Protein AF-A0A1C3YC87-F1 (afdb_monomer)

Sequence (253 aa):
MRSKDQTLEEVVESLSPLAVDWMDDKAAEAIAALSEIPKRDSYSRSDIEALLDQDFERGLLCSRLFLALSKDSMEAELTRILGKGGIGVKRYKSDRATFISALENLQLREAMATTVNYEPVWSDILVERLRSGRGSAIQGQRRGRGLEDFAEAMVKEVFGVSYDTRCTFTGADGKTAKCDVAVPDKSRPRIVIEVKGYGATGSKMTDIGDLDAIIDAMRRDTYLLFITKPVRVHRRGLSTLRLRHATSTEMAH

Nearest PDB structures (foldseek):
  5fbv-assembly1_B  TM=4.583E-01  e=6.779E-01  Homo sapiens
  2fu5-assembly1_D  TM=4.169E-01  e=1.399E+00  Mus musculus
  2fu5-assembly2_C  TM=4.604E-01  e=2.011E+00  Mus musculus
  7buv-assembly4_G-2  TM=2.010E-01  e=1.579E+00  Eucommia ulmoides

Solvent-accessible surface area (backbone atoms only — not comparable to full-atom values): 14781 Å² total; per-residue (Å²): 136,81,89,74,91,73,51,72,65,58,53,58,72,64,60,66,81,82,78,72,84,77,75,45,72,68,52,51,53,41,52,52,56,59,70,66,58,75,77,47,92,67,60,54,73,66,54,58,48,52,44,34,68,80,41,47,70,54,24,50,48,52,53,32,59,51,61,71,44,52,73,69,54,47,53,50,52,47,41,69,69,62,46,82,75,66,83,50,69,69,34,40,74,75,41,43,70,63,48,51,49,46,43,53,75,66,40,43,43,61,32,44,24,53,57,64,66,54,81,86,53,79,64,53,59,54,51,50,51,43,40,64,54,55,43,47,46,53,51,11,43,51,49,30,51,54,50,48,56,52,52,50,53,54,48,36,71,76,55,51,83,50,52,36,66,75,36,66,29,40,35,39,96,75,31,65,25,66,37,47,31,18,28,55,31,34,74,68,37,44,34,39,31,41,72,48,30,76,75,15,64,94,37,54,90,83,63,47,64,58,56,54,42,35,62,72,12,47,35,97,76,37,44,61,45,63,47,61,63,84,75,88,64,99,67,83,93,66,90,74,80,59,80,60,84,80,60,102,76,79,81,84,124

pLDDT: mean 76.97, std 20.97, range [24.12, 98.31]

Foldseek 3Di:
DDDDDADPVNVVVPDDPPPPPPDDPLNVVLVVLLVPDDQDLWDDLVVLVVLCVVPNVSSLVNLCVLLVHDPVRSQVQQCVQVPPDGLDPVCCVVPVPSNSVSSVVSVSGVSSNCVSPDDDDPVVVVVVVCCVPVVLQVVLQVQQVVQLVVVVVVCCVVQPQQKDAQDWAAAPPRQIATAGMFPSYRDDGLETEHEAEDSHPPRDPVPCVRVVSCVVRHYLNHFYFYHYDDDPPDDDDDPDRDRDPDDVPPPPD

Secondary structure (DSSP, 8-state):
-------HHHHHHH----------HHHHHHHHHHHTSPP-S---HHHHHHHHHH-HHHHHHHHHHHTT--HHHHHHHHHHHH-TT-SSHHHHHHSHHHHHHHHHHTTHHHHHHHHHT----HHHHHHHHHIIIIIHHHHHHHHHHHHHHHHHHHHHHHHTT--EEEEEEE-GGG-EEEEEEEES-SSS-SEEEEEE-TTBTTB-TT-THHHHHHHHH--TTPEEEEEEPPP--SS------------TTS---

Structure (mmCIF, N/CA/C/O backbone):
data_AF-A0A1C3YC87-F1
#
_entry.id   AF-A0A1C3YC87-F1
#
loop_
_atom_site.group_PDB
_atom_site.id
_atom_site.type_symbol
_atom_site.label_atom_id
_atom_site.label_alt_id
_atom_site.label_comp_id
_atom_site.label_asym_id
_atom_site.label_entity_id
_atom_site.label_seq_id
_atom_site.pdbx_PDB_ins_code
_atom_site.Cartn_x
_atom_site.Cartn_y
_atom_site.Cartn_z
_atom_site.occupancy
_atom_site.B_iso_or_equiv
_atom_site.auth_seq_id
_atom_site.auth_comp_id
_atom_site.auth_asym_id
_atom_site.auth_atom_id
_atom_site.pdbx_PDB_model_num
ATOM 1 N N . MET A 1 1 ? 48.029 10.473 8.204 1.00 41.34 1 MET A N 1
ATOM 2 C CA . MET A 1 1 ? 46.975 9.440 8.119 1.00 41.34 1 MET A CA 1
ATOM 3 C C . MET A 1 1 ? 47.682 8.122 7.836 1.00 41.34 1 MET A C 1
ATOM 5 O O . MET A 1 1 ? 48.323 8.029 6.799 1.00 41.34 1 MET A O 1
ATOM 9 N N . ARG A 1 2 ? 47.739 7.183 8.790 1.00 41.50 2 ARG A N 1
ATOM 10 C CA . ARG A 1 2 ? 48.365 5.870 8.542 1.00 41.50 2 ARG A CA 1
ATOM 11 C C . ARG A 1 2 ? 47.348 5.008 7.793 1.00 41.50 2 ARG A C 1
ATOM 13 O O . ARG A 1 2 ? 46.239 4.856 8.294 1.00 41.50 2 ARG A O 1
ATOM 20 N N . SER A 1 3 ? 47.719 4.502 6.615 1.00 40.50 3 SER A N 1
ATOM 21 C CA . SER A 1 3 ? 46.963 3.441 5.940 1.00 40.50 3 SER A CA 1
ATOM 22 C C . SER A 1 3 ? 46.930 2.238 6.872 1.00 40.50 3 SER A C 1
ATOM 24 O O . SER A 1 3 ? 47.979 1.836 7.379 1.00 40.50 3 SER A O 1
ATOM 26 N N . LYS A 1 4 ? 45.737 1.731 7.168 1.00 56.44 4 LYS A N 1
ATOM 27 C CA . LYS A 1 4 ? 45.556 0.505 7.935 1.00 56.44 4 LYS A CA 1
ATOM 28 C C . LYS A 1 4 ? 44.998 -0.507 6.946 1.00 56.44 4 LYS A C 1
ATOM 30 O O . LYS A 1 4 ? 43.867 -0.343 6.501 1.00 56.44 4 LYS A O 1
ATOM 35 N N . ASP A 1 5 ? 45.817 -1.476 6.563 1.00 60.44 5 ASP A N 1
ATOM 36 C CA . ASP A 1 5 ? 45.379 -2.551 5.682 1.00 60.44 5 ASP A CA 1
ATOM 37 C C . ASP A 1 5 ? 44.471 -3.465 6.505 1.00 60.44 5 ASP A C 1
ATOM 39 O O . ASP A 1 5 ? 44.916 -4.043 7.496 1.00 60.44 5 ASP A O 1
ATOM 43 N N . GLN A 1 6 ? 43.186 -3.502 6.150 1.00 60.56 6 GLN A N 1
ATOM 44 C CA . GLN A 1 6 ? 42.212 -4.402 6.760 1.00 60.56 6 GLN A CA 1
ATOM 45 C C . GLN A 1 6 ? 42.138 -5.678 5.929 1.00 60.56 6 GLN A C 1
ATOM 47 O O . GLN A 1 6 ? 42.061 -5.611 4.698 1.00 60.56 6 GLN A O 1
ATOM 52 N N . THR A 1 7 ? 42.160 -6.836 6.581 1.00 75.81 7 THR A N 1
ATOM 53 C CA . THR A 1 7 ? 41.956 -8.109 5.879 1.00 75.81 7 THR A CA 1
ATOM 54 C C . THR A 1 7 ? 40.477 -8.300 5.531 1.00 75.81 7 THR A C 1
ATOM 56 O O . THR A 1 7 ? 39.591 -7.673 6.117 1.00 75.81 7 THR A O 1
ATOM 59 N N . LEU A 1 8 ? 40.182 -9.162 4.553 1.00 57.84 8 LEU A N 1
ATOM 60 C CA . LEU A 1 8 ? 38.799 -9.481 4.179 1.00 57.84 8 LEU A CA 1
ATOM 61 C C . LEU A 1 8 ? 38.028 -10.054 5.377 1.00 57.84 8 LEU A C 1
ATOM 63 O O . LEU A 1 8 ? 36.856 -9.741 5.569 1.00 57.84 8 LEU A O 1
ATOM 67 N N . GLU A 1 9 ? 38.708 -10.848 6.197 1.00 62.59 9 GLU A N 1
ATOM 68 C CA . GLU A 1 9 ? 38.180 -11.433 7.423 1.00 62.59 9 GLU A CA 1
ATOM 69 C C . GLU A 1 9 ? 37.804 -10.349 8.442 1.00 62.59 9 GLU A C 1
ATOM 71 O O . GLU A 1 9 ? 36.698 -10.385 8.972 1.00 62.59 9 GLU A O 1
ATOM 76 N N . GLU A 1 10 ? 38.652 -9.334 8.640 1.00 64.38 10 GLU A N 1
ATOM 77 C CA . GLU A 1 10 ? 38.364 -8.198 9.529 1.00 64.38 10 GLU A CA 1
ATOM 78 C C . GLU A 1 10 ? 37.180 -7.356 9.032 1.00 64.38 10 GLU A C 1
ATOM 80 O O . GLU A 1 10 ? 36.382 -6.857 9.829 1.00 64.38 10 GLU A O 1
ATOM 85 N N . VAL A 1 11 ? 37.033 -7.206 7.711 1.00 66.25 11 VAL A N 1
ATOM 86 C CA . VAL A 1 11 ? 35.868 -6.534 7.123 1.00 66.25 11 VAL A CA 1
ATOM 87 C C . VAL A 1 11 ? 34.606 -7.343 7.404 1.00 66.25 11 VAL A C 1
ATOM 89 O O . VAL A 1 11 ? 33.641 -6.773 7.904 1.00 66.25 11 VAL A O 1
ATOM 92 N N . VAL A 1 12 ? 34.614 -8.655 7.153 1.00 64.88 12 VAL A N 1
ATOM 93 C CA . VAL A 1 12 ? 33.461 -9.541 7.392 1.00 64.88 12 VAL A CA 1
ATOM 94 C C . VAL A 1 12 ? 33.080 -9.591 8.873 1.00 64.88 12 VAL A C 1
ATOM 96 O O . VAL A 1 12 ? 31.895 -9.563 9.193 1.00 64.88 12 VAL A O 1
ATOM 99 N N . GLU A 1 13 ? 34.058 -9.594 9.775 1.00 65.12 13 GLU A N 1
ATOM 100 C CA . GLU A 1 13 ? 33.833 -9.597 11.224 1.00 65.12 13 GLU A CA 1
ATOM 101 C C . GLU A 1 13 ? 33.285 -8.250 11.733 1.00 65.12 13 GLU A C 1
ATOM 103 O O . GLU A 1 13 ? 32.538 -8.201 12.711 1.00 65.12 13 GLU A O 1
ATOM 108 N N . SER A 1 14 ? 33.574 -7.152 11.023 1.00 62.16 14 SER A N 1
ATOM 109 C CA . SER A 1 14 ? 32.999 -5.827 11.299 1.00 62.16 14 SER A CA 1
ATOM 110 C C . SER A 1 14 ? 31.570 -5.640 10.767 1.00 62.16 14 SER A C 1
ATOM 112 O O . SER A 1 14 ? 30.878 -4.696 11.167 1.00 62.16 14 SER A O 1
ATOM 114 N N . LEU A 1 15 ? 31.099 -6.533 9.886 1.00 41.84 15 LEU A N 1
ATOM 115 C CA . LEU A 1 15 ? 29.732 -6.507 9.373 1.00 41.84 15 LEU A CA 1
ATOM 116 C C . LEU A 1 15 ? 28.772 -7.040 10.440 1.00 41.84 15 LEU A C 1
ATOM 118 O O . LEU A 1 15 ? 28.457 -8.226 10.506 1.00 41.84 15 LEU A O 1
ATOM 122 N N . SER A 1 16 ? 28.247 -6.136 11.258 1.00 39.72 16 SER A N 1
ATOM 123 C CA . SER A 1 16 ? 27.036 -6.413 12.029 1.00 39.72 16 SER A CA 1
ATOM 124 C C . SER A 1 16 ? 25.795 -6.195 11.156 1.00 39.72 16 SER A C 1
ATOM 126 O O . SER A 1 16 ? 25.798 -5.331 10.270 1.00 39.72 16 SER A O 1
ATOM 128 N N . PRO A 1 17 ? 24.701 -6.945 11.381 1.00 43.56 17 PRO A N 1
ATOM 129 C CA . PRO A 1 17 ? 23.409 -6.565 10.839 1.00 43.56 17 PRO A CA 1
ATOM 130 C C . PRO A 1 17 ? 23.107 -5.139 11.299 1.00 43.56 17 PRO A C 1
ATOM 132 O O . PRO A 1 17 ? 23.100 -4.870 12.500 1.00 43.56 17 PRO A O 1
ATOM 135 N N . LEU A 1 18 ? 22.848 -4.229 10.359 1.00 37.25 18 LEU A N 1
ATOM 136 C CA . LEU A 1 18 ? 22.246 -2.944 10.694 1.00 37.25 18 LEU A CA 1
ATOM 137 C C . LEU A 1 18 ? 20.894 -3.249 11.340 1.00 37.25 18 LEU A C 1
ATOM 139 O O . LEU A 1 18 ? 19.927 -3.576 10.650 1.00 37.25 18 LEU A O 1
ATOM 143 N N . ALA A 1 19 ? 20.843 -3.197 12.670 1.00 41.44 19 ALA A N 1
ATOM 144 C CA . ALA A 1 19 ? 19.597 -3.163 13.405 1.00 41.44 19 ALA A CA 1
ATOM 145 C C . ALA A 1 19 ? 18.929 -1.842 13.027 1.00 41.44 19 ALA A C 1
ATOM 147 O O . ALA A 1 19 ? 19.259 -0.783 13.553 1.00 41.44 19 ALA A O 1
ATOM 148 N N . VAL A 1 20 ? 18.065 -1.892 12.016 1.00 52.12 20 VAL A N 1
ATOM 149 C CA . VAL A 1 20 ? 17.210 -0.761 11.687 1.00 52.12 20 VAL A CA 1
ATOM 150 C C . VAL A 1 20 ? 16.271 -0.615 12.871 1.00 52.12 20 VAL A C 1
ATOM 152 O O . VAL A 1 20 ? 15.464 -1.512 13.128 1.00 52.12 20 VAL A O 1
ATOM 155 N N . ASP A 1 21 ? 16.430 0.475 13.614 1.00 59.56 21 ASP A N 1
ATOM 156 C CA . ASP A 1 21 ? 15.519 0.823 14.691 1.00 59.56 21 ASP A CA 1
ATOM 157 C C . ASP A 1 21 ? 14.143 1.077 14.069 1.00 59.56 21 ASP A C 1
ATOM 159 O O . ASP A 1 21 ? 13.917 2.062 13.365 1.00 59.56 21 ASP A O 1
ATOM 163 N N . TRP A 1 22 ? 13.269 0.080 14.184 1.00 69.38 22 TRP A N 1
ATOM 164 C CA . TRP A 1 22 ? 11.957 0.077 13.544 1.00 69.38 22 TRP A CA 1
ATOM 165 C C . TRP A 1 22 ? 10.914 0.795 14.403 1.00 69.38 22 TRP A C 1
ATOM 167 O O . TRP A 1 22 ? 9.829 1.100 13.905 1.00 69.38 22 TRP A O 1
ATOM 177 N N . MET A 1 23 ? 11.227 1.027 15.682 1.00 74.38 23 MET A N 1
ATOM 178 C CA . MET A 1 23 ? 10.323 1.603 16.664 1.00 74.38 23 MET A CA 1
ATOM 179 C C . MET A 1 23 ? 10.563 3.110 16.756 1.00 74.38 23 MET A C 1
ATOM 181 O O . MET A 1 23 ? 11.378 3.580 17.541 1.00 74.38 23 MET A O 1
ATOM 185 N N . ASP A 1 24 ? 9.836 3.867 15.937 1.00 82.56 24 ASP A N 1
ATOM 186 C CA . ASP A 1 24 ? 9.721 5.313 16.112 1.00 82.56 24 ASP A CA 1
ATOM 187 C C . ASP A 1 24 ? 8.590 5.664 17.099 1.00 82.56 24 ASP A C 1
ATOM 189 O O . ASP A 1 24 ? 7.788 4.808 17.493 1.00 82.56 24 ASP A O 1
ATOM 193 N N . ASP A 1 25 ? 8.504 6.937 17.496 1.00 84.12 25 ASP A N 1
ATOM 194 C CA . ASP A 1 25 ? 7.466 7.420 18.421 1.00 84.12 25 ASP A CA 1
ATOM 195 C C . ASP A 1 25 ? 6.052 7.070 17.927 1.00 84.12 25 ASP A C 1
ATOM 197 O O . ASP A 1 25 ? 5.179 6.693 18.706 1.00 84.12 25 ASP A O 1
ATOM 201 N N . LYS A 1 26 ? 5.834 7.101 16.605 1.00 81.94 26 LYS A N 1
ATOM 202 C CA . LYS A 1 26 ? 4.539 6.766 15.998 1.00 81.94 26 LYS A CA 1
ATOM 203 C C . LYS A 1 26 ? 4.203 5.287 16.142 1.00 81.94 26 LYS A C 1
ATOM 205 O O . LYS A 1 26 ? 3.042 4.949 16.374 1.00 81.94 26 LYS A O 1
ATOM 210 N N . ALA A 1 27 ? 5.184 4.404 15.978 1.00 80.00 27 ALA A N 1
ATOM 211 C CA . ALA A 1 27 ? 5.015 2.975 16.193 1.00 80.00 27 ALA A CA 1
ATOM 212 C C . ALA A 1 27 ? 4.704 2.686 17.667 1.00 80.00 27 ALA A C 1
ATOM 214 O O . ALA A 1 27 ? 3.767 1.936 17.945 1.00 80.00 27 ALA A O 1
ATOM 215 N N . ALA A 1 28 ? 5.420 3.324 18.597 1.00 83.62 28 ALA A N 1
ATOM 216 C CA . ALA A 1 28 ? 5.172 3.185 20.030 1.00 83.62 28 ALA A CA 1
ATOM 217 C C . ALA A 1 28 ? 3.753 3.648 20.417 1.00 83.62 28 ALA A C 1
ATOM 219 O O . ALA A 1 28 ? 3.018 2.913 21.079 1.00 83.62 28 ALA A O 1
ATOM 220 N N . GLU A 1 29 ? 3.324 4.818 19.938 1.00 86.38 29 GLU A N 1
ATOM 221 C CA . GLU A 1 29 ? 1.973 5.344 20.168 1.00 86.38 29 GLU A CA 1
ATOM 222 C C . GLU A 1 29 ? 0.879 4.456 19.564 1.00 86.38 29 GLU A C 1
ATOM 224 O O . GLU A 1 29 ? -0.175 4.264 20.174 1.00 86.38 29 GLU A O 1
ATOM 229 N N . ALA A 1 30 ? 1.109 3.902 18.370 1.00 86.00 30 ALA A N 1
ATOM 230 C CA . ALA A 1 30 ? 0.167 2.984 17.740 1.00 86.00 30 ALA A CA 1
ATOM 231 C C . ALA A 1 30 ? 0.040 1.670 18.524 1.00 86.00 30 ALA A C 1
ATOM 233 O O . ALA A 1 30 ? -1.072 1.185 18.711 1.00 86.00 30 ALA A O 1
ATOM 234 N N . ILE A 1 31 ? 1.150 1.112 19.020 1.00 85.94 31 ILE A N 1
ATOM 235 C CA . ILE A 1 31 ? 1.144 -0.098 19.859 1.00 85.94 31 ILE A CA 1
ATOM 236 C C . ILE A 1 31 ? 0.384 0.153 21.164 1.00 85.94 31 ILE A C 1
ATOM 238 O O . ILE A 1 31 ? -0.430 -0.683 21.567 1.00 85.94 31 ILE A O 1
ATOM 242 N N . ALA A 1 32 ? 0.611 1.305 21.801 1.00 87.44 32 ALA A N 1
ATOM 243 C CA . ALA A 1 32 ? -0.118 1.694 23.003 1.00 87.44 32 ALA A CA 1
ATOM 244 C C . ALA A 1 32 ? -1.628 1.777 22.726 1.00 87.44 32 ALA A C 1
ATOM 246 O O . ALA A 1 32 ? -2.409 1.114 23.403 1.00 87.44 32 ALA A O 1
ATOM 247 N N . ALA A 1 33 ? -2.029 2.485 21.664 1.00 88.44 33 ALA A N 1
ATOM 248 C CA . ALA A 1 33 ? -3.435 2.609 21.282 1.00 88.44 33 ALA A CA 1
ATOM 249 C C . ALA A 1 33 ? -4.086 1.253 20.959 1.00 88.44 33 ALA A C 1
ATOM 251 O O . ALA A 1 33 ? -5.211 1.001 21.378 1.00 88.44 33 ALA A O 1
ATOM 252 N N . LEU A 1 34 ? -3.385 0.358 20.252 1.00 89.88 34 LEU A N 1
ATOM 253 C CA . LEU A 1 34 ? -3.880 -0.992 19.960 1.00 89.88 34 LEU A CA 1
ATOM 254 C C . LEU A 1 34 ? -4.078 -1.828 21.231 1.00 89.88 34 LEU A C 1
ATOM 256 O O . LEU A 1 34 ? -5.030 -2.601 21.302 1.00 89.88 34 LEU A O 1
ATOM 260 N N . SER A 1 35 ? -3.207 -1.661 22.229 1.00 87.31 35 SER A N 1
ATOM 26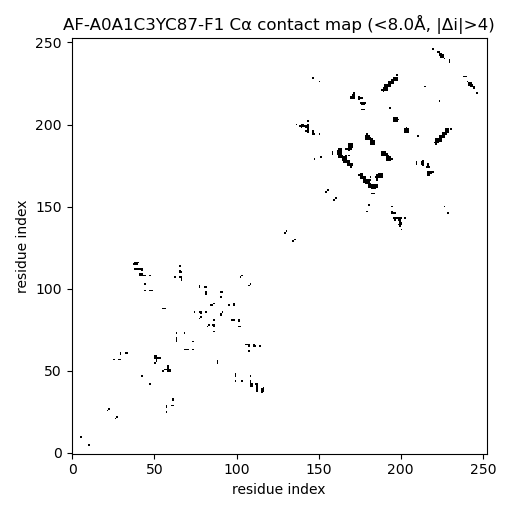1 C CA . SER A 1 35 ? -3.278 -2.391 23.504 1.00 87.31 35 SER A CA 1
ATOM 262 C C . SER A 1 35 ? -4.456 -1.951 24.382 1.00 87.31 35 SER A C 1
ATOM 264 O O . SER A 1 35 ? -4.892 -2.706 25.248 1.00 87.31 35 SER A O 1
ATOM 266 N N . GLU A 1 36 ? -4.986 -0.748 24.155 1.00 90.56 36 GLU A N 1
ATOM 267 C CA . GLU A 1 36 ? -6.157 -0.212 24.859 1.00 90.56 36 GLU A CA 1
ATOM 268 C C . GLU A 1 36 ? -7.490 -0.636 24.222 1.00 90.56 36 GLU A C 1
ATOM 270 O O . GLU A 1 36 ? -8.549 -0.445 24.826 1.00 90.56 36 GLU A O 1
ATOM 275 N N . ILE A 1 37 ? -7.471 -1.223 23.018 1.00 91.19 37 ILE A N 1
ATOM 276 C CA . ILE A 1 37 ? -8.696 -1.660 22.342 1.00 91.19 37 ILE A CA 1
ATOM 277 C C . ILE A 1 37 ? -9.298 -2.843 23.116 1.00 91.19 37 ILE A C 1
ATOM 279 O O . ILE A 1 37 ? -8.688 -3.911 23.196 1.00 91.19 37 ILE A O 1
ATOM 283 N N . PRO A 1 38 ? -10.516 -2.704 23.671 1.00 92.81 38 PRO A N 1
ATOM 284 C CA . PRO A 1 38 ? -11.112 -3.749 24.489 1.00 92.81 38 PRO A CA 1
ATOM 285 C C . PRO A 1 38 ? -11.510 -4.944 23.626 1.00 92.81 38 PRO A C 1
ATOM 287 O O . PRO A 1 38 ? -12.125 -4.763 22.574 1.00 92.81 38 PRO A O 1
ATOM 290 N N . LYS A 1 39 ? -11.238 -6.162 24.106 1.00 93.44 39 LYS A N 1
ATOM 291 C CA . LYS A 1 39 ? -11.726 -7.404 23.490 1.00 93.44 39 LYS A CA 1
ATOM 292 C C . LYS A 1 39 ? -13.258 -7.443 23.549 1.00 93.44 39 LYS A C 1
ATOM 294 O O . LYS A 1 39 ? -13.841 -7.339 24.629 1.00 93.44 39 LYS A O 1
ATOM 299 N N . ARG A 1 40 ? -13.905 -7.547 22.386 1.00 94.12 40 ARG A N 1
ATOM 300 C CA . ARG A 1 40 ? -15.369 -7.568 22.223 1.00 94.12 40 ARG A CA 1
ATOM 301 C C . ARG A 1 40 ? -15.751 -8.474 21.058 1.00 94.12 40 ARG A C 1
ATOM 303 O O . ARG A 1 40 ? -15.011 -8.547 20.081 1.00 94.12 40 ARG A O 1
ATOM 310 N N . ASP A 1 41 ? -16.931 -9.085 21.120 1.00 93.50 41 ASP A N 1
ATOM 311 C CA . ASP A 1 41 ? -17.451 -9.937 20.035 1.00 93.50 41 ASP A CA 1
ATOM 312 C C . ASP A 1 41 ? -17.813 -9.137 18.777 1.00 93.50 41 ASP A C 1
ATOM 314 O O . ASP A 1 41 ? -17.790 -9.653 17.663 1.00 93.50 41 ASP A O 1
ATOM 318 N N . SER A 1 42 ? -18.161 -7.860 18.945 1.00 94.69 42 SER A N 1
ATOM 319 C CA . SER A 1 42 ? -18.466 -6.963 17.836 1.00 94.69 42 SER A CA 1
ATOM 320 C C . SER A 1 42 ? -18.086 -5.522 18.153 1.00 94.69 42 SER A C 1
ATOM 322 O O . SER A 1 42 ? -18.072 -5.098 19.312 1.00 94.69 42 SER A O 1
ATOM 324 N N . TYR A 1 43 ? -17.802 -4.776 17.088 1.00 95.62 43 TYR A N 1
ATOM 325 C CA . TYR A 1 43 ? -17.549 -3.342 17.124 1.00 95.62 43 TYR A CA 1
ATOM 326 C C . TYR A 1 43 ? -18.649 -2.584 16.384 1.00 95.62 43 TYR A C 1
ATOM 328 O O . TYR A 1 43 ? -19.239 -3.046 15.401 1.00 95.62 43 TYR A O 1
ATOM 336 N N . SER A 1 44 ? -18.919 -1.388 16.875 1.00 97.12 44 SER A N 1
ATOM 337 C CA . SER A 1 44 ? -19.917 -0.456 16.374 1.00 97.12 44 SER A CA 1
ATOM 338 C C . SER A 1 44 ? -19.280 0.637 15.517 1.00 97.12 44 SER A C 1
ATOM 340 O O . SER A 1 44 ? -18.064 0.833 15.510 1.00 97.12 44 SER A O 1
ATOM 342 N N . ARG A 1 45 ? -20.125 1.407 14.827 1.00 97.25 45 ARG A N 1
ATOM 343 C CA . ARG A 1 45 ? -19.707 2.643 14.160 1.00 97.25 45 ARG A CA 1
ATOM 344 C C . ARG A 1 45 ? -18.992 3.599 15.123 1.00 97.25 45 ARG A C 1
ATOM 346 O O . ARG A 1 45 ? -17.948 4.148 14.780 1.00 97.25 45 ARG A O 1
ATOM 353 N N . SER A 1 46 ? -19.534 3.761 16.332 1.00 96.88 46 SER A N 1
ATOM 354 C CA . SER A 1 46 ? -18.962 4.629 17.365 1.00 96.88 46 SER A CA 1
ATOM 355 C C . SER A 1 46 ? -17.557 4.210 17.796 1.00 96.88 46 SER A C 1
ATOM 357 O O . SER A 1 46 ? -16.777 5.068 18.192 1.00 96.88 46 SER A O 1
ATOM 359 N N . ASP A 1 47 ? -17.200 2.929 17.681 1.00 96.31 47 ASP A N 1
ATOM 360 C CA . ASP A 1 47 ? -15.844 2.475 18.005 1.00 96.31 47 ASP A CA 1
ATOM 361 C C . ASP A 1 47 ? -14.824 2.933 16.946 1.00 96.31 47 ASP A C 1
ATOM 363 O O . ASP A 1 47 ? -13.732 3.372 17.299 1.00 96.31 47 ASP A O 1
ATOM 367 N N . ILE A 1 48 ? -15.189 2.911 15.654 1.00 96.62 48 ILE A N 1
ATOM 368 C CA . ILE A 1 48 ? -14.343 3.461 14.574 1.00 96.62 48 ILE A CA 1
ATOM 369 C C . ILE A 1 48 ? -14.196 4.974 14.741 1.00 96.62 48 ILE A C 1
ATOM 371 O O . ILE A 1 48 ? -13.114 5.536 14.581 1.00 96.62 48 ILE A O 1
ATOM 375 N N . GLU A 1 49 ? -15.298 5.641 15.059 1.00 97.25 49 GLU A N 1
ATOM 376 C CA . GLU A 1 49 ? -15.312 7.075 15.305 1.00 97.25 49 GLU A CA 1
ATOM 377 C C . GLU A 1 49 ? -14.410 7.474 16.476 1.00 97.25 49 GLU A C 1
ATOM 379 O O . GLU A 1 49 ? -13.586 8.373 16.324 1.00 97.25 49 GLU A O 1
ATOM 384 N N . ALA A 1 50 ? -14.505 6.773 17.609 1.00 95.19 50 ALA A N 1
ATOM 385 C CA . ALA A 1 50 ? -13.642 7.004 18.764 1.00 95.19 50 ALA A CA 1
ATOM 386 C C . ALA A 1 50 ? -12.159 6.796 18.417 1.00 95.19 50 ALA A C 1
ATOM 388 O O . ALA A 1 50 ? -11.315 7.605 18.809 1.00 95.19 50 ALA A O 1
ATOM 389 N N . LEU A 1 51 ? -11.854 5.760 17.625 1.00 93.94 51 LEU A N 1
ATOM 390 C CA . LEU A 1 51 ? -10.497 5.468 17.163 1.00 93.94 51 LEU A CA 1
ATOM 391 C C . LEU A 1 51 ? -9.902 6.623 16.336 1.00 93.94 51 LEU A C 1
ATOM 393 O O . LEU A 1 51 ? -8.722 6.932 16.488 1.00 93.94 51 LEU A O 1
ATOM 397 N N . LEU A 1 52 ? -10.700 7.263 15.474 1.00 96.31 52 LEU A N 1
ATOM 398 C CA . LEU A 1 52 ? -10.255 8.366 14.608 1.00 96.31 52 LEU A CA 1
ATOM 399 C C . LEU A 1 52 ? -10.313 9.749 15.270 1.00 96.31 52 LEU A C 1
ATOM 401 O O . LEU A 1 52 ? -9.571 10.645 14.867 1.00 96.31 52 LEU A O 1
ATOM 405 N N . ASP A 1 53 ? -11.203 9.954 16.239 1.00 95.50 53 ASP A N 1
ATOM 406 C CA . ASP A 1 53 ? -11.406 11.257 16.880 1.00 95.50 53 ASP A CA 1
ATOM 407 C C . ASP A 1 53 ? -10.298 11.629 17.857 1.00 95.50 53 ASP A C 1
ATOM 409 O O . ASP A 1 53 ? -9.967 12.809 17.980 1.00 95.50 53 ASP A O 1
ATOM 413 N N . GLN A 1 54 ? -9.730 10.638 18.545 1.00 89.62 54 GLN A N 1
ATOM 414 C CA . GLN A 1 54 ? -8.658 10.877 19.505 1.00 89.62 54 GLN A CA 1
ATOM 415 C C . GLN A 1 54 ? -7.384 11.361 18.800 1.00 89.62 54 GLN A C 1
ATOM 417 O O . GLN A 1 54 ? -6.801 12.368 19.191 1.00 89.62 54 GLN A O 1
ATOM 422 N N . ASP A 1 55 ? -6.984 10.659 17.739 1.00 94.38 55 ASP A N 1
ATOM 423 C CA . ASP A 1 55 ? -5.947 11.080 16.802 1.00 94.38 55 ASP A CA 1
ATOM 424 C C . ASP A 1 55 ? -6.218 10.427 15.443 1.00 94.38 55 ASP A C 1
ATOM 426 O O . ASP A 1 55 ? -6.222 9.201 15.317 1.00 94.38 55 ASP A O 1
ATOM 430 N N . PHE A 1 56 ? -6.440 11.245 14.413 1.00 95.56 56 PHE A N 1
ATOM 431 C CA . PHE A 1 56 ? -6.839 10.747 13.099 1.00 95.56 56 PHE A CA 1
ATOM 432 C C . PHE A 1 56 ? -5.745 9.919 12.415 1.00 95.56 56 PHE A C 1
ATOM 434 O O . PHE A 1 56 ? -6.046 8.891 11.813 1.00 95.56 56 PHE A O 1
ATOM 441 N N . GLU A 1 57 ? -4.485 10.355 12.473 1.00 94.06 57 GLU A N 1
ATOM 442 C CA . GLU A 1 57 ? -3.395 9.679 11.759 1.00 94.06 57 GLU A CA 1
ATOM 443 C C . GLU A 1 57 ? -3.064 8.344 12.435 1.00 94.06 57 GLU A C 1
ATOM 445 O O . GLU A 1 57 ? -2.910 7.322 11.758 1.00 94.06 57 GLU A O 1
ATOM 450 N N . ARG A 1 58 ? -3.037 8.324 13.773 1.00 94.25 58 ARG A N 1
ATOM 451 C CA . ARG A 1 58 ? -2.863 7.102 14.565 1.00 94.25 58 ARG A CA 1
ATOM 452 C C . ARG A 1 58 ? -4.061 6.166 14.431 1.00 94.25 58 ARG A C 1
ATOM 454 O O . ARG A 1 58 ? -3.875 4.964 14.253 1.00 94.25 58 ARG A O 1
ATOM 461 N N . GLY A 1 59 ? -5.284 6.690 14.468 1.00 95.88 59 GLY A N 1
ATOM 462 C CA . GLY A 1 59 ? -6.501 5.899 14.289 1.00 95.88 59 GLY A CA 1
ATOM 463 C C . GLY A 1 59 ? -6.583 5.271 12.897 1.00 95.88 59 GLY A C 1
ATOM 464 O O . GLY A 1 59 ? -6.928 4.094 12.752 1.00 95.88 59 GLY A O 1
ATOM 465 N N . LEU A 1 60 ? -6.178 6.016 11.864 1.00 96.44 60 LEU A N 1
ATOM 466 C CA . LEU A 1 60 ? -6.095 5.509 10.497 1.00 96.44 60 LEU A CA 1
ATOM 467 C C . LEU A 1 60 ? -4.987 4.457 10.350 1.00 96.44 60 LEU A C 1
ATOM 469 O O . LEU A 1 60 ? -5.175 3.461 9.647 1.00 96.44 60 LEU A O 1
ATOM 473 N N . LEU A 1 61 ? -3.855 4.636 11.040 1.00 94.94 61 LEU A N 1
ATOM 474 C CA . LEU A 1 61 ? -2.800 3.628 11.132 1.00 94.94 61 LEU A CA 1
ATOM 475 C C . LEU A 1 61 ? -3.310 2.337 11.791 1.00 94.94 61 LEU A C 1
ATOM 477 O O . LEU A 1 61 ? -3.121 1.265 11.219 1.00 94.94 61 LEU A O 1
ATOM 481 N N . CYS A 1 62 ? -4.005 2.424 12.926 1.00 95.81 62 CYS A N 1
ATOM 482 C CA . CYS A 1 62 ? -4.597 1.261 13.597 1.00 95.81 62 CYS A CA 1
ATOM 483 C C . CYS A 1 62 ? -5.615 0.551 12.694 1.00 95.81 62 CYS A C 1
ATOM 485 O O . CYS A 1 62 ? -5.550 -0.664 12.518 1.00 95.81 62 CYS A O 1
ATOM 487 N N . SER A 1 63 ? -6.495 1.319 12.042 1.00 97.06 63 SER A N 1
ATOM 488 C CA . SER A 1 63 ? -7.479 0.791 11.085 1.00 97.06 63 SER A CA 1
ATOM 489 C C . SER A 1 63 ? -6.800 -0.002 9.968 1.00 97.06 63 SER A C 1
ATOM 491 O O . SER A 1 63 ? -7.201 -1.113 9.631 1.00 97.06 63 SER A O 1
ATOM 493 N N . ARG A 1 64 ? -5.715 0.548 9.419 1.00 95.44 64 ARG A N 1
ATOM 494 C CA . ARG A 1 64 ? -4.923 -0.102 8.377 1.00 95.44 64 ARG A CA 1
ATOM 495 C C . ARG A 1 64 ? -4.290 -1.416 8.852 1.00 95.44 64 ARG A C 1
ATOM 497 O O . ARG A 1 64 ? -4.216 -2.353 8.058 1.00 95.44 64 ARG A O 1
ATOM 504 N N . LEU A 1 65 ? -3.830 -1.480 10.103 1.00 93.38 65 LEU A N 1
ATOM 505 C CA . LEU A 1 65 ? -3.235 -2.686 10.687 1.00 93.38 65 LEU A CA 1
ATOM 506 C C . LEU A 1 65 ? -4.269 -3.808 10.838 1.00 93.38 65 LEU A C 1
ATOM 508 O O . LEU A 1 65 ? -3.988 -4.921 10.406 1.00 93.38 65 LEU A O 1
ATOM 512 N N . PHE A 1 66 ? -5.478 -3.510 11.328 1.00 94.75 66 PHE A N 1
ATOM 513 C CA . PHE A 1 66 ? -6.572 -4.494 11.373 1.00 94.75 66 PHE A CA 1
ATOM 514 C C . PHE A 1 66 ? -6.957 -5.012 9.988 1.00 94.75 66 PHE A C 1
ATOM 516 O O . PHE A 1 66 ? -7.213 -6.198 9.813 1.00 94.75 66 PHE A O 1
ATOM 523 N N . LEU A 1 67 ? -6.952 -4.135 8.985 1.00 93.31 67 LEU A N 1
ATOM 524 C CA . LEU A 1 67 ? -7.245 -4.504 7.600 1.00 93.31 67 LEU A CA 1
ATOM 525 C C . LEU A 1 67 ? -6.075 -5.219 6.897 1.00 93.31 67 LEU A C 1
ATOM 527 O O . LEU A 1 67 ? -6.214 -5.617 5.741 1.00 93.31 67 LEU A O 1
ATOM 531 N N . ALA A 1 68 ? -4.913 -5.346 7.550 1.00 88.06 68 ALA A N 1
ATOM 532 C CA . ALA A 1 68 ? -3.674 -5.861 6.964 1.00 88.06 68 ALA A CA 1
ATOM 533 C C . ALA A 1 68 ? -3.281 -5.164 5.641 1.00 88.06 68 ALA A C 1
ATOM 535 O O . ALA A 1 68 ? -2.716 -5.777 4.728 1.00 88.06 68 ALA A O 1
ATOM 536 N N . LEU A 1 69 ? -3.575 -3.865 5.519 1.00 84.62 69 LEU A N 1
ATOM 537 C CA . LEU A 1 69 ? -3.287 -3.082 4.319 1.00 84.62 69 LEU A CA 1
ATOM 538 C C . LEU A 1 69 ? -1.937 -2.366 4.431 1.00 84.62 69 LEU A C 1
ATOM 540 O O . LEU A 1 69 ? -1.539 -1.863 5.478 1.00 84.62 69 LEU A O 1
ATOM 544 N N . SER A 1 70 ? -1.222 -2.249 3.311 1.00 83.88 70 SER A N 1
ATOM 545 C CA . SER A 1 70 ? -0.100 -1.305 3.225 1.00 83.88 70 SER A CA 1
ATOM 546 C C . SER A 1 70 ? -0.614 0.138 3.188 1.00 83.88 70 SER A C 1
ATOM 548 O O . SER A 1 70 ? -1.794 0.368 2.908 1.00 83.88 70 SER A O 1
ATOM 550 N N . LYS A 1 71 ? 0.261 1.130 3.422 1.00 86.31 71 LYS A N 1
ATOM 551 C CA . LYS A 1 71 ? -0.105 2.550 3.266 1.00 86.31 71 LYS A CA 1
ATOM 552 C C . LYS A 1 71 ? -0.726 2.801 1.890 1.00 86.31 71 LYS A C 1
ATOM 554 O O . LYS A 1 71 ? -1.854 3.267 1.812 1.00 86.31 71 LYS A O 1
ATOM 559 N N . ASP A 1 72 ? -0.035 2.395 0.831 1.00 83.75 72 ASP A N 1
ATOM 560 C CA . ASP A 1 72 ? -0.478 2.609 -0.548 1.00 83.75 72 ASP A CA 1
ATOM 561 C C . ASP A 1 72 ? -1.792 1.886 -0.864 1.00 83.75 72 ASP A C 1
ATOM 563 O O . ASP A 1 72 ? -2.631 2.421 -1.588 1.00 83.75 72 ASP A O 1
ATOM 567 N N . SER A 1 73 ? -1.983 0.676 -0.324 1.00 83.50 73 SER A N 1
ATOM 568 C CA . SER A 1 73 ? -3.226 -0.087 -0.492 1.00 83.50 73 SER A CA 1
ATOM 569 C C . SER A 1 73 ? -4.399 0.618 0.185 1.00 83.50 73 SER A C 1
ATOM 571 O O . SER A 1 73 ? -5.449 0.768 -0.431 1.00 83.50 73 SER A O 1
ATOM 573 N N . MET A 1 74 ? -4.202 1.111 1.411 1.00 93.69 74 MET A N 1
ATOM 574 C CA . MET A 1 74 ? -5.207 1.896 2.128 1.00 93.69 74 MET A CA 1
ATOM 575 C C . MET A 1 74 ? -5.560 3.173 1.359 1.00 93.69 74 MET A C 1
ATOM 577 O O . MET A 1 74 ? -6.733 3.481 1.168 1.00 93.69 74 MET A O 1
ATOM 581 N N . GLU A 1 75 ? -4.554 3.902 0.864 1.00 93.75 75 GLU A N 1
ATOM 582 C CA . GLU A 1 75 ? -4.787 5.111 0.072 1.00 93.75 75 GLU A CA 1
ATOM 583 C C . GLU A 1 75 ? -5.550 4.812 -1.225 1.00 93.75 75 GLU A C 1
ATOM 585 O O . GLU A 1 75 ? -6.431 5.586 -1.609 1.00 93.75 75 GLU A O 1
ATOM 590 N N . ALA A 1 76 ? -5.224 3.709 -1.905 1.00 87.75 76 ALA A N 1
ATOM 591 C CA . ALA A 1 76 ? -5.903 3.286 -3.125 1.00 87.75 76 ALA A CA 1
ATOM 592 C C . ALA A 1 76 ? -7.375 2.941 -2.861 1.00 87.75 76 ALA A C 1
ATOM 594 O O . ALA A 1 76 ? -8.245 3.469 -3.554 1.00 87.75 76 ALA A O 1
ATOM 595 N N . GLU A 1 77 ? -7.655 2.132 -1.838 1.00 92.25 77 GLU A N 1
ATOM 596 C CA . GLU A 1 77 ? -9.020 1.747 -1.473 1.00 92.25 77 GLU A CA 1
ATOM 597 C C . GLU A 1 77 ? -9.858 2.942 -1.018 1.00 92.25 77 GLU A C 1
ATOM 599 O O . GLU A 1 77 ? -10.954 3.163 -1.535 1.00 92.25 77 GLU A O 1
ATOM 604 N N . LEU A 1 78 ? -9.326 3.782 -0.125 1.00 95.88 78 LEU A N 1
ATOM 605 C CA . LEU A 1 78 ? -10.035 4.983 0.313 1.00 95.88 78 LEU A CA 1
ATOM 606 C C . LEU A 1 78 ? -10.278 5.954 -0.845 1.00 95.88 78 LEU A C 1
ATOM 608 O O . LEU A 1 78 ? -11.364 6.514 -0.940 1.00 95.88 78 LEU A O 1
ATOM 612 N N . THR A 1 79 ? -9.316 6.133 -1.757 1.00 95.25 79 THR A N 1
ATOM 613 C CA . THR A 1 79 ? -9.521 6.976 -2.950 1.00 95.25 79 THR A CA 1
ATOM 614 C C . THR A 1 79 ? -10.610 6.398 -3.853 1.00 95.25 79 THR A C 1
ATOM 616 O O . THR A 1 79 ? -11.428 7.148 -4.383 1.00 95.25 79 THR A O 1
ATOM 619 N N . ARG A 1 80 ? -10.640 5.071 -4.025 1.00 92.81 80 ARG A N 1
ATOM 620 C CA . ARG A 1 80 ? -11.641 4.377 -4.842 1.00 92.81 80 ARG A CA 1
ATOM 621 C C . ARG A 1 80 ? -13.049 4.532 -4.264 1.00 92.81 80 ARG A C 1
ATOM 623 O O . ARG A 1 80 ? -13.978 4.764 -5.028 1.00 92.81 80 ARG A O 1
ATOM 630 N N . ILE A 1 81 ? -13.201 4.415 -2.944 1.00 94.44 81 ILE A N 1
ATOM 631 C CA . ILE A 1 81 ? -14.507 4.467 -2.269 1.00 94.44 81 ILE A CA 1
ATOM 632 C C . ILE A 1 81 ? -14.983 5.913 -2.065 1.00 94.44 81 ILE A C 1
ATOM 634 O O . ILE A 1 81 ? -16.141 6.219 -2.331 1.00 94.44 81 ILE A O 1
ATOM 638 N N . LEU A 1 82 ? -14.104 6.813 -1.609 1.00 94.38 82 LEU A N 1
ATOM 639 C CA . LEU A 1 82 ? -14.458 8.203 -1.289 1.00 94.38 82 LEU A CA 1
ATOM 640 C C . LEU A 1 82 ? -14.471 9.123 -2.513 1.00 94.38 82 LEU A C 1
ATOM 642 O O . LEU A 1 82 ? -15.074 10.195 -2.467 1.00 94.38 82 LEU A O 1
ATOM 646 N N . GLY A 1 83 ? -13.795 8.733 -3.595 1.00 91.69 83 GLY A N 1
ATOM 647 C CA . GLY A 1 83 ? -13.707 9.517 -4.819 1.00 91.69 83 GLY A CA 1
ATOM 648 C C . GLY A 1 83 ? -12.983 10.854 -4.627 1.00 91.69 83 GLY A C 1
ATOM 649 O O . GLY A 1 83 ? -11.884 10.936 -4.072 1.00 91.69 83 GLY A O 1
ATOM 650 N N . LYS A 1 84 ? -13.577 11.932 -5.150 1.00 87.69 84 LYS A N 1
ATOM 651 C CA . LYS A 1 84 ? -13.005 13.287 -5.075 1.00 87.69 84 LYS A CA 1
ATOM 652 C C . LYS A 1 84 ? -13.159 13.851 -3.655 1.00 87.69 84 LYS A C 1
ATOM 654 O O . LYS A 1 84 ? -14.201 13.694 -3.036 1.00 87.69 84 LYS A O 1
ATOM 659 N N . GLY A 1 85 ? -12.143 14.565 -3.162 1.00 85.75 85 GLY A N 1
ATOM 660 C CA . GLY A 1 85 ? -12.166 15.208 -1.833 1.00 85.75 85 GLY A CA 1
ATOM 661 C C . GLY A 1 85 ? -11.032 14.787 -0.894 1.00 85.75 85 GLY A C 1
ATOM 662 O O . GLY A 1 85 ? -10.838 15.411 0.147 1.00 85.75 85 GLY A O 1
ATOM 663 N N . GLY A 1 86 ? -10.237 13.789 -1.289 1.00 92.50 86 GLY A N 1
ATOM 664 C CA . GLY A 1 86 ? -9.082 13.314 -0.526 1.00 92.50 86 GLY A CA 1
ATOM 665 C C . GLY A 1 86 ? -9.452 12.321 0.577 1.00 92.50 86 GLY A C 1
ATOM 666 O O . GLY A 1 86 ? -10.613 11.974 0.752 1.00 92.50 86 GLY A O 1
ATOM 667 N N . ILE A 1 87 ? -8.436 11.858 1.305 1.00 96.19 87 ILE A N 1
ATOM 668 C CA . ILE A 1 87 ? -8.534 10.744 2.268 1.00 96.19 87 ILE A CA 1
ATOM 669 C C . ILE A 1 87 ? -7.983 11.096 3.662 1.00 96.19 87 ILE A C 1
ATOM 671 O O . ILE A 1 87 ? -7.847 10.227 4.512 1.00 96.19 87 ILE A O 1
ATOM 675 N N . GLY A 1 88 ? -7.607 12.360 3.882 1.00 95.62 88 GLY A N 1
ATOM 676 C CA . GLY A 1 88 ? -6.996 12.817 5.135 1.00 95.62 88 GLY A CA 1
ATOM 677 C C . GLY A 1 88 ? -7.992 13.456 6.104 1.00 95.62 88 GLY A C 1
ATOM 678 O O . GLY A 1 88 ? -9.174 13.616 5.789 1.00 95.62 88 GLY A O 1
ATOM 679 N N . VAL A 1 89 ? -7.485 13.936 7.244 1.00 97.19 89 VAL A N 1
ATOM 680 C CA . VAL A 1 89 ? -8.283 14.499 8.352 1.00 97.19 89 VAL A CA 1
ATOM 681 C C . VAL A 1 89 ? -9.295 15.574 7.926 1.00 97.19 89 VAL A C 1
ATOM 683 O O . VAL A 1 89 ? -10.384 15.667 8.483 1.00 97.19 89 VAL A O 1
ATOM 686 N N . LYS A 1 90 ? -8.984 16.384 6.903 1.00 96.94 90 LYS A N 1
ATOM 687 C CA . LYS A 1 90 ? -9.912 17.404 6.379 1.00 96.94 90 LYS A CA 1
ATOM 688 C C . LYS A 1 90 ? -11.170 16.783 5.766 1.00 96.94 90 LYS A C 1
ATOM 690 O O . LYS A 1 90 ? -12.264 17.303 5.976 1.00 96.94 90 LYS A O 1
ATOM 695 N N . ARG A 1 91 ? -11.026 15.675 5.026 1.00 96.56 91 ARG A N 1
ATOM 696 C CA . ARG A 1 91 ? -12.168 14.925 4.483 1.00 96.56 91 ARG A CA 1
ATOM 697 C C . ARG A 1 91 ? -12.978 14.310 5.618 1.00 96.56 91 ARG A C 1
ATOM 699 O O . ARG A 1 91 ? -14.188 14.482 5.635 1.00 96.56 91 ARG A O 1
ATOM 706 N N . TYR A 1 92 ? -12.306 13.687 6.587 1.00 97.62 92 TYR A N 1
ATOM 707 C CA . TYR A 1 92 ? -12.962 13.108 7.759 1.00 97.62 92 TYR A CA 1
ATOM 708 C C . TYR A 1 92 ? -13.799 14.137 8.533 1.00 97.62 92 TYR A C 1
ATOM 710 O O . TYR A 1 92 ? -14.967 13.901 8.808 1.00 97.62 92 TYR A O 1
ATOM 718 N N . LYS A 1 93 ? -13.245 15.323 8.807 1.00 96.12 93 LYS A N 1
ATOM 719 C CA . LYS A 1 93 ? -13.955 16.386 9.537 1.00 96.12 93 LYS A CA 1
ATOM 720 C C . LYS A 1 93 ? -15.118 17.010 8.757 1.00 96.12 93 LYS A C 1
ATOM 722 O O . LYS A 1 93 ? -16.067 17.474 9.375 1.00 96.12 93 LYS A O 1
ATOM 727 N N . SER A 1 94 ? -15.035 17.064 7.427 1.00 96.44 94 SER A N 1
ATOM 728 C CA . SER A 1 94 ? -16.075 17.685 6.587 1.00 96.44 94 SER A CA 1
ATOM 729 C C . SER A 1 94 ? -17.210 16.736 6.212 1.00 96.44 94 SER A C 1
ATOM 731 O O . SER A 1 94 ? -18.324 17.190 5.980 1.00 96.44 94 SER A O 1
ATOM 733 N N . ASP A 1 95 ? -16.937 15.434 6.145 1.00 96.06 95 ASP A N 1
ATOM 734 C CA . ASP A 1 95 ? -17.887 14.414 5.705 1.00 96.06 95 ASP A CA 1
ATOM 735 C C . ASP A 1 95 ? -17.624 13.097 6.447 1.00 96.06 95 ASP A C 1
ATOM 737 O O . ASP A 1 95 ? -17.229 12.070 5.884 1.00 96.06 95 ASP A O 1
ATOM 741 N N . ARG A 1 96 ? -17.791 13.175 7.769 1.00 96.19 96 ARG A N 1
ATOM 742 C CA . ARG A 1 96 ? -17.491 12.093 8.710 1.00 96.19 96 ARG A CA 1
ATOM 743 C C . ARG A 1 96 ? -18.266 10.826 8.387 1.00 96.19 96 ARG A C 1
ATOM 745 O O . ARG A 1 96 ? -17.675 9.755 8.314 1.00 96.19 96 ARG A O 1
ATOM 752 N N . ALA A 1 97 ? -19.569 10.952 8.141 1.00 97.06 97 ALA A N 1
ATOM 753 C CA . ALA A 1 97 ? -20.436 9.812 7.869 1.00 97.06 97 ALA A CA 1
ATOM 754 C C . ALA A 1 97 ? -19.960 9.016 6.646 1.00 97.06 97 ALA A C 1
ATOM 756 O O . ALA A 1 97 ? -19.850 7.796 6.727 1.00 97.06 97 ALA A O 1
ATOM 757 N N . THR A 1 98 ? -19.611 9.694 5.548 1.00 97.06 98 THR A N 1
ATOM 758 C CA . THR A 1 98 ? -19.107 9.030 4.337 1.00 97.06 98 THR A CA 1
ATOM 759 C C . THR A 1 98 ? -17.736 8.399 4.561 1.00 97.06 98 THR A C 1
ATOM 761 O O . THR A 1 98 ? -17.480 7.300 4.072 1.00 97.06 98 THR A O 1
ATOM 764 N N . PHE A 1 99 ? -16.855 9.057 5.322 1.00 98.31 99 PHE A N 1
ATOM 765 C CA . PHE A 1 99 ? -15.540 8.505 5.653 1.00 98.31 99 PHE A CA 1
ATOM 766 C C . PHE A 1 99 ? -15.649 7.215 6.472 1.00 98.31 99 PHE A C 1
ATOM 768 O O . PHE A 1 99 ? -15.005 6.219 6.150 1.00 98.31 99 PHE A O 1
ATOM 775 N N . ILE A 1 100 ? -16.502 7.215 7.496 1.00 98.25 100 ILE A N 1
ATOM 776 C CA . ILE A 1 100 ? -16.745 6.037 8.329 1.00 98.25 100 ILE A CA 1
ATOM 777 C C . ILE A 1 100 ? -17.408 4.921 7.517 1.00 98.25 100 ILE A C 1
ATOM 779 O O . ILE A 1 100 ? -16.941 3.786 7.570 1.00 98.25 100 ILE A O 1
ATOM 783 N N . SER A 1 101 ? -18.400 5.242 6.677 1.00 98.00 101 SER A N 1
ATOM 784 C CA . SER A 1 101 ? -18.995 4.267 5.753 1.00 98.00 101 SER A CA 1
ATOM 785 C C . SER A 1 101 ? -17.954 3.644 4.816 1.00 98.00 101 SER A C 1
ATOM 787 O O . SER A 1 101 ? -18.067 2.474 4.465 1.00 98.00 101 SER A O 1
ATOM 789 N N . ALA A 1 102 ? -16.913 4.381 4.413 1.00 97.88 102 ALA A N 1
ATOM 790 C CA . ALA A 1 102 ? -15.840 3.809 3.603 1.00 97.88 102 ALA A CA 1
ATOM 791 C C . ALA A 1 102 ? -14.999 2.780 4.371 1.00 97.88 102 ALA A C 1
ATOM 793 O O . ALA A 1 102 ? -14.617 1.769 3.789 1.00 97.88 102 ALA A O 1
ATOM 794 N N . LEU A 1 103 ? -14.746 2.995 5.665 1.00 98.06 103 LEU A N 1
ATOM 795 C CA . LEU A 1 103 ? -14.067 2.013 6.517 1.00 98.06 103 LEU A CA 1
ATOM 796 C C . LEU A 1 103 ? -14.959 0.804 6.831 1.00 98.06 103 LEU A C 1
ATOM 798 O O . LEU A 1 103 ? -14.476 -0.326 6.852 1.00 98.06 103 LEU A O 1
ATOM 802 N N . GLU A 1 104 ? -16.264 1.017 7.006 1.00 96.75 104 GLU A N 1
ATOM 803 C CA . GLU A 1 104 ? -17.250 -0.064 7.129 1.00 96.75 104 GLU A CA 1
ATOM 804 C C . GLU A 1 104 ? -17.327 -0.899 5.839 1.00 96.75 104 GLU A C 1
ATOM 806 O O . GLU A 1 104 ? -17.345 -2.124 5.907 1.00 96.75 104 GLU A O 1
ATOM 811 N N . ASN A 1 105 ? -17.268 -0.265 4.662 1.00 95.25 105 ASN A N 1
ATOM 812 C CA . AS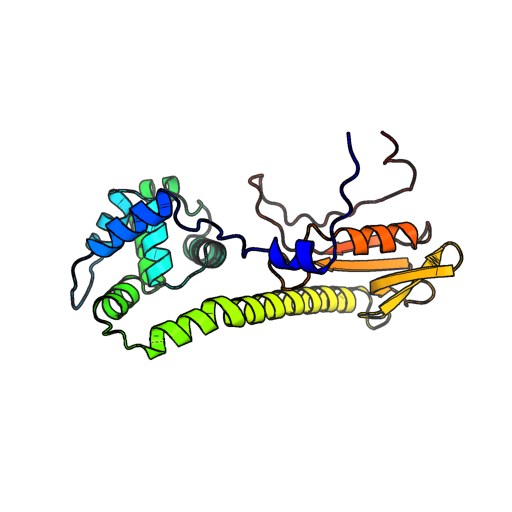N A 1 105 ? -17.207 -0.959 3.368 1.00 95.25 105 ASN A CA 1
ATOM 813 C C . ASN A 1 105 ? -15.930 -1.795 3.193 1.00 95.25 105 ASN A C 1
ATOM 815 O O . ASN A 1 105 ? -15.924 -2.743 2.411 1.00 95.25 105 ASN A O 1
ATOM 819 N N . LEU A 1 106 ? -14.856 -1.450 3.908 1.00 93.75 106 LEU A N 1
ATOM 820 C CA . LEU A 1 106 ? -13.629 -2.246 3.985 1.00 93.75 106 LEU A CA 1
ATOM 821 C C . LEU A 1 106 ? -13.694 -3.342 5.055 1.00 93.75 106 LEU A C 1
ATOM 823 O O . LEU A 1 106 ? -12.701 -4.027 5.267 1.00 93.75 106 LEU A O 1
ATOM 827 N N . GLN A 1 107 ? -14.849 -3.529 5.700 1.00 96.19 107 GLN A N 1
ATOM 828 C CA . GLN A 1 107 ? -15.082 -4.535 6.738 1.00 96.19 107 GLN A CA 1
ATOM 829 C C . GLN A 1 107 ? -14.194 -4.346 7.977 1.00 96.19 107 GLN A C 1
ATOM 831 O O . GLN A 1 107 ? -13.744 -5.308 8.603 1.00 96.19 107 GLN A O 1
ATOM 836 N N . LEU A 1 108 ? -13.911 -3.088 8.344 1.00 96.62 108 LEU A N 1
ATOM 837 C CA . LEU A 1 108 ? -13.032 -2.787 9.475 1.00 96.62 108 LEU A CA 1
ATOM 838 C C . LEU A 1 108 ? -13.552 -3.370 10.799 1.00 96.62 108 LEU A C 1
ATOM 840 O O . LEU A 1 108 ? -12.758 -3.866 11.592 1.00 96.62 108 LEU A O 1
ATOM 844 N N . ARG A 1 109 ? -14.867 -3.349 11.046 1.00 94.88 109 ARG A N 1
ATOM 845 C CA . ARG A 1 109 ? -15.447 -3.821 12.321 1.00 94.88 109 ARG A CA 1
ATOM 846 C C . ARG A 1 109 ? -15.274 -5.327 12.481 1.00 94.88 109 ARG A C 1
ATOM 848 O O . ARG A 1 109 ? -14.923 -5.806 13.556 1.00 94.88 109 ARG A O 1
ATOM 855 N N . GLU A 1 110 ? -15.491 -6.053 11.394 1.00 91.06 110 GLU A N 1
ATOM 856 C CA . GLU A 1 110 ? -15.325 -7.496 11.292 1.00 91.06 110 GLU A CA 1
ATOM 857 C C . GLU A 1 110 ? -13.846 -7.879 11.440 1.00 91.06 110 GLU A C 1
ATOM 859 O O . GLU A 1 110 ? -13.518 -8.808 12.181 1.00 91.06 110 GLU A O 1
ATOM 864 N N . ALA A 1 111 ? -12.942 -7.124 10.805 1.00 91.75 111 ALA A N 1
ATOM 865 C CA . ALA A 1 111 ? -11.500 -7.315 10.935 1.00 91.75 111 ALA A CA 1
ATOM 866 C C . ALA A 1 111 ? -11.011 -7.072 12.373 1.00 91.75 111 ALA A C 1
ATOM 868 O O . ALA A 1 111 ? -10.241 -7.876 12.905 1.00 91.75 111 ALA A O 1
ATOM 869 N N . MET A 1 112 ? -11.502 -6.015 13.030 1.00 95.00 112 MET A N 1
ATOM 870 C CA . MET A 1 112 ? -11.222 -5.737 14.442 1.00 95.00 112 MET A CA 1
ATOM 871 C C . MET A 1 112 ? -11.694 -6.887 15.331 1.00 95.00 112 MET A C 1
ATOM 873 O O . MET A 1 112 ? -10.880 -7.452 16.056 1.00 95.00 112 MET A O 1
ATOM 877 N N . ALA A 1 113 ? -12.970 -7.285 15.228 1.00 91.38 113 ALA A N 1
ATOM 878 C CA . ALA A 1 113 ? -13.545 -8.376 16.021 1.00 91.38 113 ALA A CA 1
ATOM 879 C C . ALA A 1 113 ? -12.788 -9.694 15.825 1.00 91.38 113 ALA A C 1
ATOM 881 O O . ALA A 1 113 ? -12.458 -10.369 16.797 1.00 91.38 113 ALA A O 1
ATOM 882 N N . THR A 1 114 ? -12.448 -10.035 14.582 1.00 86.44 114 THR A N 1
ATOM 883 C CA . THR A 1 114 ? -11.674 -11.244 14.276 1.00 86.44 114 THR A CA 1
ATOM 884 C C . THR A 1 114 ? -10.290 -11.194 14.920 1.00 86.44 114 THR A C 1
ATOM 886 O O . THR A 1 114 ? -9.860 -12.165 15.533 1.00 86.44 114 THR A O 1
ATOM 889 N N . THR A 1 115 ? -9.604 -10.054 14.820 1.00 90.56 115 THR A N 1
ATOM 890 C CA . THR A 1 115 ? -8.213 -9.914 15.272 1.00 90.56 115 THR A CA 1
ATOM 891 C C . THR A 1 115 ? -8.093 -9.914 16.793 1.00 90.56 115 THR A C 1
ATOM 893 O O . THR A 1 115 ? -7.251 -10.623 17.332 1.00 90.56 115 THR A O 1
ATOM 896 N N . VAL A 1 116 ? -8.934 -9.161 17.512 1.00 91.75 116 VAL A N 1
ATOM 897 C CA . VAL A 1 116 ? -8.839 -9.074 18.986 1.00 91.75 116 VAL A CA 1
ATOM 898 C C . VAL A 1 116 ? -9.257 -10.365 19.691 1.00 91.75 116 VAL A C 1
ATOM 900 O O . VAL A 1 116 ? -8.871 -10.604 20.835 1.00 91.75 116 VAL A O 1
ATOM 903 N N . ASN A 1 117 ? -10.079 -11.184 19.028 1.00 87.00 117 ASN A N 1
ATOM 904 C CA . ASN A 1 117 ? -10.523 -12.471 19.554 1.00 87.00 117 ASN A CA 1
ATOM 905 C C . ASN A 1 117 ? -9.654 -13.636 19.088 1.00 87.00 117 ASN A C 1
ATOM 907 O O . ASN A 1 117 ? -9.870 -14.758 19.541 1.00 87.00 117 ASN A O 1
ATOM 911 N N . TYR A 1 118 ? -8.669 -13.379 18.230 1.00 84.69 118 TYR A N 1
ATOM 912 C CA . TYR A 1 118 ? -7.749 -14.397 17.763 1.00 84.69 118 TYR A CA 1
ATOM 913 C C . TYR A 1 118 ? -6.848 -14.887 18.902 1.00 84.69 118 TYR A C 1
ATOM 915 O O . TYR A 1 118 ? -6.271 -14.087 19.640 1.00 84.69 118 TYR A O 1
ATOM 923 N N . GLU A 1 119 ? -6.712 -16.205 19.035 1.00 81.81 119 GLU A N 1
ATOM 924 C CA . GLU A 1 119 ? -5.781 -16.838 19.970 1.00 81.81 119 GLU A CA 1
ATOM 925 C C . GLU A 1 119 ? -4.520 -17.259 19.203 1.00 81.81 119 GLU A C 1
ATOM 927 O O . GLU A 1 119 ? -4.543 -18.274 18.503 1.00 81.81 119 GLU A O 1
ATOM 932 N N . PRO A 1 120 ? -3.423 -16.480 19.276 1.00 77.69 120 PRO A N 1
ATOM 933 C CA . PRO A 1 120 ? -2.247 -16.742 18.465 1.00 77.69 120 PRO A CA 1
ATOM 934 C C . PRO A 1 120 ? -1.517 -18.001 18.926 1.00 77.69 120 PRO A C 1
ATOM 936 O O . PRO A 1 120 ? -1.244 -18.195 20.113 1.00 77.69 120 PRO A O 1
ATOM 939 N N . VAL A 1 121 ? -1.112 -18.819 17.959 1.00 68.31 121 VAL A N 1
ATOM 940 C CA . VAL A 1 121 ? -0.198 -19.943 18.168 1.00 68.31 121 VAL A CA 1
ATOM 941 C C . VAL A 1 121 ? 1.189 -19.604 17.628 1.00 68.31 121 VAL A C 1
ATOM 943 O O . VAL A 1 121 ? 1.368 -18.730 16.780 1.00 68.31 121 VAL A O 1
ATOM 946 N N . TRP A 1 122 ? 2.218 -20.314 18.098 1.00 76.25 122 TRP A N 1
ATOM 947 C CA . TRP A 1 122 ? 3.610 -20.036 17.715 1.00 76.25 122 TRP A CA 1
ATOM 948 C C . TRP A 1 122 ? 3.847 -20.081 16.195 1.00 76.25 122 TRP A C 1
ATOM 950 O O . TRP A 1 122 ? 4.715 -19.369 15.684 1.00 76.25 122 TRP A O 1
ATOM 960 N N . SER A 1 123 ? 3.078 -20.891 15.458 1.00 64.12 123 SER A N 1
ATOM 961 C CA . SER A 1 123 ? 3.183 -20.988 14.001 1.00 64.12 123 SER A CA 1
ATOM 962 C C . SER A 1 123 ? 2.762 -19.702 13.296 1.00 64.12 123 SER A C 1
ATOM 964 O O . SER A 1 123 ? 3.314 -19.401 12.239 1.00 64.12 123 SER A O 1
ATOM 966 N N . ASP A 1 124 ? 1.873 -18.901 13.885 1.00 68.62 124 ASP A N 1
ATOM 967 C CA . ASP A 1 124 ? 1.423 -17.633 13.299 1.00 68.62 124 ASP A CA 1
ATOM 968 C C . ASP A 1 124 ? 2.561 -16.622 13.221 1.00 68.62 124 ASP A C 1
ATOM 970 O O . ASP A 1 124 ? 2.715 -15.923 12.223 1.00 68.62 124 ASP A O 1
ATOM 974 N N . ILE A 1 125 ? 3.445 -16.626 14.221 1.00 71.75 125 ILE A N 1
ATOM 975 C CA . ILE A 1 125 ? 4.662 -15.808 14.218 1.00 71.75 125 ILE A CA 1
ATOM 976 C C . ILE A 1 125 ? 5.540 -16.174 13.012 1.00 71.75 125 ILE A C 1
ATOM 978 O O . ILE A 1 125 ? 6.101 -15.296 12.353 1.00 71.75 125 ILE A O 1
ATOM 982 N N . LEU A 1 126 ? 5.663 -17.467 12.689 1.00 65.38 126 LEU A N 1
ATOM 983 C CA . LEU A 1 126 ? 6.447 -17.915 11.535 1.00 65.38 126 LEU A CA 1
ATOM 984 C C . LEU A 1 126 ? 5.749 -17.611 10.205 1.00 65.38 126 LEU A C 1
ATOM 986 O O . LEU A 1 126 ? 6.421 -17.211 9.252 1.00 65.38 126 LEU A O 1
ATOM 990 N N . VAL A 1 127 ? 4.423 -17.750 10.143 1.00 67.94 127 VAL A N 1
ATOM 991 C CA . VAL A 1 127 ? 3.617 -17.364 8.974 1.00 67.94 127 VAL A CA 1
ATOM 992 C C . VAL A 1 127 ? 3.766 -15.870 8.696 1.00 67.94 127 VAL A C 1
ATOM 994 O O . VAL A 1 127 ? 4.027 -15.492 7.554 1.00 67.94 127 VAL A O 1
ATOM 997 N N . GLU A 1 128 ? 3.706 -15.020 9.718 1.00 73.25 128 GLU A N 1
ATOM 998 C CA . GLU A 1 128 ? 3.866 -13.573 9.556 1.00 73.25 128 GLU A CA 1
ATOM 999 C C . GLU A 1 128 ? 5.307 -13.167 9.209 1.00 73.25 128 GLU A C 1
ATOM 1001 O O . GLU A 1 128 ? 5.517 -12.264 8.394 1.00 73.25 128 GLU A O 1
ATOM 1006 N N . ARG A 1 129 ? 6.329 -13.889 9.689 1.00 76.38 129 ARG A N 1
ATOM 1007 C CA . ARG A 1 129 ? 7.720 -13.725 9.211 1.00 76.38 129 ARG A CA 1
ATOM 1008 C C . ARG A 1 129 ? 7.875 -14.111 7.738 1.00 76.38 129 ARG A C 1
ATOM 1010 O O . ARG A 1 129 ? 8.532 -13.402 6.974 1.00 76.38 129 ARG A O 1
ATOM 1017 N N . LEU A 1 130 ? 7.237 -15.200 7.305 1.00 67.56 130 LEU A N 1
ATOM 1018 C CA . LEU A 1 130 ? 7.205 -15.592 5.892 1.00 67.56 130 LEU A CA 1
ATOM 1019 C C . LEU A 1 130 ? 6.444 -14.569 5.040 1.00 67.56 130 LEU A C 1
ATOM 1021 O O . LEU A 1 130 ? 6.889 -14.246 3.937 1.00 67.56 130 LEU A O 1
ATOM 1025 N N . ARG A 1 131 ? 5.327 -14.031 5.538 1.00 67.00 131 ARG A N 1
ATOM 1026 C CA . ARG A 1 131 ? 4.530 -13.011 4.845 1.00 67.00 131 ARG A CA 1
ATOM 1027 C C . ARG A 1 131 ? 5.306 -11.703 4.695 1.00 67.00 131 ARG A C 1
ATOM 1029 O O . ARG A 1 131 ? 5.388 -11.175 3.587 1.00 67.00 131 ARG A O 1
ATOM 1036 N N . SER A 1 132 ? 5.906 -11.212 5.775 1.00 66.25 132 SER A N 1
ATOM 1037 C CA . SER A 1 132 ? 6.670 -9.957 5.784 1.00 66.25 132 SER A CA 1
ATOM 1038 C C . SER A 1 132 ? 7.960 -10.049 4.962 1.00 66.25 132 SER A C 1
ATOM 1040 O O . SER A 1 132 ? 8.253 -9.131 4.200 1.00 66.25 132 SER A O 1
ATOM 1042 N N . GLY A 1 133 ? 8.681 -11.173 5.023 1.00 67.19 133 GLY A N 1
ATOM 1043 C CA . GLY A 1 133 ? 9.871 -11.409 4.201 1.00 67.19 133 GLY A CA 1
ATOM 1044 C C . GLY A 1 133 ? 9.537 -11.823 2.763 1.00 67.19 133 GLY A C 1
ATOM 1045 O O . GLY A 1 133 ? 9.649 -11.043 1.814 1.00 67.19 133 GLY A O 1
ATOM 1046 N N . ARG A 1 134 ? 9.117 -13.082 2.581 1.00 65.94 134 ARG A N 1
ATOM 1047 C CA . ARG A 1 134 ? 8.879 -13.688 1.258 1.00 65.94 134 ARG A CA 1
ATOM 1048 C C . ARG A 1 134 ? 7.641 -13.121 0.568 1.00 65.94 134 ARG A C 1
ATOM 1050 O O . ARG A 1 134 ? 7.668 -12.913 -0.643 1.00 65.94 134 ARG A O 1
ATOM 1057 N N . GLY A 1 135 ? 6.560 -12.878 1.307 1.00 58.34 135 GLY A N 1
ATOM 1058 C CA . GLY A 1 135 ? 5.329 -12.315 0.744 1.00 58.34 135 GLY A CA 1
ATOM 1059 C C . GLY A 1 135 ? 5.555 -10.929 0.134 1.00 58.34 135 GLY A C 1
ATOM 1060 O O . GLY A 1 135 ? 5.128 -10.691 -0.996 1.00 58.34 135 GLY A O 1
ATOM 1061 N N . SER A 1 136 ? 6.311 -10.065 0.818 1.00 62.41 136 SER A N 1
ATOM 1062 C CA . SER A 1 136 ? 6.727 -8.756 0.294 1.00 62.41 136 SER A CA 1
ATOM 1063 C C . SER A 1 136 ? 7.529 -8.885 -1.009 1.00 62.41 136 SER A C 1
ATOM 1065 O O . SER A 1 136 ? 7.212 -8.228 -2.003 1.00 62.41 136 SER A O 1
ATOM 1067 N N . ALA A 1 137 ? 8.489 -9.816 -1.066 1.00 59.31 137 ALA A N 1
ATOM 1068 C CA . ALA A 1 137 ? 9.268 -10.075 -2.279 1.00 59.31 137 ALA A CA 1
ATOM 1069 C C . ALA A 1 137 ? 8.402 -10.580 -3.452 1.00 59.31 137 ALA A C 1
ATOM 1071 O O . ALA A 1 137 ? 8.527 -10.097 -4.576 1.00 59.31 137 ALA A O 1
ATOM 1072 N N . ILE A 1 138 ? 7.470 -11.507 -3.208 1.00 61.53 138 ILE A N 1
ATOM 1073 C CA . ILE A 1 138 ? 6.560 -12.011 -4.253 1.00 61.53 138 ILE A CA 1
ATOM 1074 C C . ILE A 1 138 ? 5.645 -10.892 -4.769 1.00 61.53 138 ILE A C 1
ATOM 1076 O O . ILE A 1 138 ? 5.416 -10.788 -5.977 1.00 61.53 138 ILE A O 1
ATOM 1080 N N . GLN A 1 139 ? 5.123 -10.045 -3.877 1.00 64.44 139 GLN A N 1
ATOM 1081 C CA . GLN A 1 139 ? 4.303 -8.898 -4.269 1.00 64.44 139 GLN A CA 1
ATOM 1082 C C . GLN A 1 139 ? 5.106 -7.884 -5.089 1.00 64.44 139 GLN A C 1
ATOM 1084 O O . GLN A 1 139 ? 4.610 -7.424 -6.117 1.00 64.44 139 GLN A O 1
ATOM 1089 N N . GLY A 1 140 ? 6.346 -7.584 -4.693 1.00 61.28 140 GLY A N 1
ATOM 1090 C CA . GLY A 1 140 ? 7.252 -6.727 -5.459 1.00 61.28 140 GLY A CA 1
ATOM 1091 C C . GLY A 1 140 ? 7.511 -7.271 -6.866 1.00 61.28 140 GLY A C 1
ATOM 1092 O O . GLY A 1 140 ? 7.363 -6.547 -7.848 1.00 61.28 140 GLY A O 1
ATOM 1093 N N . GLN A 1 141 ? 7.795 -8.568 -6.996 1.00 62.09 141 GLN A N 1
ATOM 1094 C CA . GLN A 1 141 ? 7.974 -9.213 -8.302 1.00 62.09 141 GLN A CA 1
ATOM 1095 C C . GLN A 1 141 ? 6.711 -9.173 -9.173 1.00 62.09 141 GLN A C 1
ATOM 1097 O O . GLN A 1 141 ? 6.793 -8.901 -10.369 1.00 62.09 141 GLN A O 1
ATOM 1102 N N . ARG A 1 142 ? 5.529 -9.438 -8.594 1.00 66.69 142 ARG A N 1
ATOM 1103 C CA . ARG A 1 142 ? 4.251 -9.351 -9.325 1.00 66.69 142 ARG A CA 1
ATOM 1104 C C . ARG A 1 142 ? 3.952 -7.923 -9.787 1.00 66.69 142 ARG A C 1
ATOM 1106 O O . ARG A 1 142 ? 3.447 -7.753 -10.888 1.00 66.69 142 ARG A O 1
ATOM 1113 N N . ARG A 1 143 ? 4.284 -6.910 -8.978 1.00 65.00 143 ARG A N 1
ATOM 1114 C CA . ARG A 1 143 ? 4.139 -5.490 -9.343 1.00 65.00 143 ARG A CA 1
ATOM 1115 C C . ARG A 1 143 ? 5.065 -5.087 -10.493 1.00 65.00 143 ARG A C 1
ATOM 1117 O O . ARG A 1 143 ? 4.621 -4.336 -11.352 1.00 65.00 143 ARG A O 1
ATOM 1124 N N . GLY A 1 144 ? 6.306 -5.585 -10.506 1.00 66.50 144 GLY A N 1
ATOM 1125 C CA . GLY A 1 144 ? 7.248 -5.380 -11.615 1.00 66.50 144 GLY A CA 1
ATOM 1126 C C . GLY A 1 144 ? 6.712 -5.967 -12.919 1.00 66.50 144 GLY A C 1
ATOM 1127 O O . GLY A 1 144 ? 6.457 -5.222 -13.860 1.00 66.50 144 GLY A O 1
ATOM 1128 N N . ARG A 1 145 ? 6.397 -7.271 -12.910 1.00 72.00 145 ARG A N 1
ATOM 1129 C CA . ARG A 1 145 ? 5.823 -7.960 -14.078 1.00 72.00 145 ARG A CA 1
ATOM 1130 C C . ARG A 1 145 ? 4.536 -7.312 -14.585 1.00 72.00 145 ARG A C 1
ATOM 1132 O O . ARG A 1 145 ? 4.414 -7.073 -15.772 1.00 72.00 145 ARG A O 1
ATOM 1139 N N . GLY A 1 146 ? 3.613 -6.947 -13.695 1.00 74.00 146 GLY A N 1
ATOM 1140 C CA . GLY A 1 146 ? 2.360 -6.315 -14.116 1.00 74.00 146 GLY A CA 1
ATOM 1141 C C . GLY A 1 146 ? 2.545 -4.958 -14.808 1.00 74.00 146 GLY A C 1
ATOM 1142 O O . GLY A 1 146 ? 1.723 -4.590 -15.643 1.00 74.00 146 GLY A O 1
ATOM 1143 N N . LEU A 1 147 ? 3.603 -4.205 -14.480 1.00 75.12 147 LEU A N 1
ATOM 1144 C CA . LEU A 1 147 ? 3.913 -2.954 -15.176 1.00 75.12 147 LEU A CA 1
ATOM 1145 C C . LEU A 1 147 ? 4.569 -3.210 -16.540 1.00 75.12 147 LEU A C 1
ATOM 1147 O O . LEU A 1 147 ? 4.238 -2.507 -17.492 1.00 75.12 147 LEU A O 1
ATOM 1151 N N . GLU A 1 148 ? 5.452 -4.209 -16.633 1.00 76.25 148 GLU A N 1
ATOM 1152 C CA . GLU A 1 148 ? 6.026 -4.671 -17.906 1.00 76.25 148 GLU A CA 1
ATOM 1153 C C . GLU A 1 148 ? 4.920 -5.135 -18.867 1.00 76.25 148 GLU A C 1
ATOM 1155 O O . GLU A 1 148 ? 4.849 -4.641 -19.989 1.00 76.25 148 GLU A O 1
ATOM 1160 N N . ASP A 1 149 ? 3.997 -5.984 -18.400 1.00 81.31 149 ASP A N 1
ATOM 1161 C CA . ASP A 1 149 ? 2.882 -6.507 -19.203 1.00 81.31 149 ASP A CA 1
ATOM 1162 C C . ASP A 1 149 ? 1.969 -5.371 -19.713 1.00 81.31 149 ASP A C 1
ATOM 1164 O O . ASP A 1 149 ? 1.521 -5.373 -20.861 1.00 81.31 149 ASP A O 1
ATOM 1168 N N . PHE A 1 150 ? 1.703 -4.365 -18.870 1.00 76.94 150 PHE A N 1
ATOM 1169 C CA . PHE A 1 150 ? 0.922 -3.185 -19.253 1.00 76.94 150 PHE A CA 1
ATOM 1170 C C . PHE A 1 150 ? 1.640 -2.327 -20.304 1.00 76.94 150 PHE A C 1
ATOM 1172 O O . PHE A 1 150 ? 1.016 -1.867 -21.261 1.00 76.94 150 PHE A O 1
ATOM 1179 N N . ALA A 1 151 ? 2.947 -2.108 -20.135 1.00 80.50 151 ALA A N 1
ATOM 1180 C CA . ALA A 1 151 ? 3.759 -1.379 -21.100 1.00 80.50 151 ALA A CA 1
ATOM 1181 C C . ALA A 1 151 ? 3.801 -2.099 -22.453 1.00 80.50 151 ALA A C 1
ATOM 1183 O O . ALA A 1 151 ? 3.578 -1.466 -23.485 1.00 80.50 151 ALA A O 1
ATOM 1184 N N . GLU A 1 152 ? 4.014 -3.415 -22.450 1.00 83.94 152 GLU A N 1
ATOM 1185 C CA . GLU A 1 152 ? 4.037 -4.222 -23.667 1.00 83.94 152 GLU A CA 1
ATOM 1186 C C . GLU A 1 152 ? 2.689 -4.189 -24.400 1.00 83.94 152 GLU A C 1
ATOM 1188 O O . GLU A 1 152 ? 2.659 -4.021 -25.619 1.00 83.94 152 GLU A 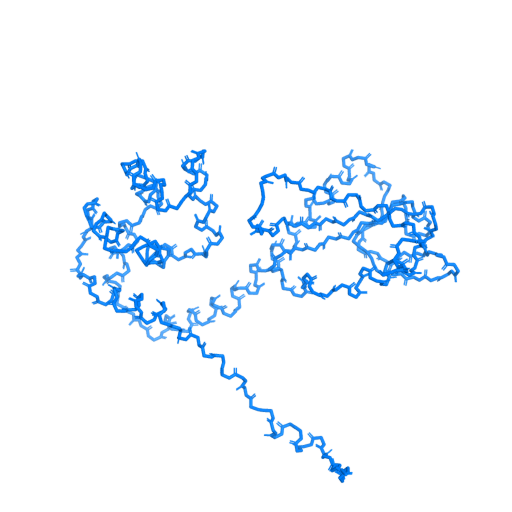O 1
ATOM 1193 N N . ALA A 1 153 ? 1.566 -4.268 -23.677 1.00 82.12 153 ALA A N 1
ATOM 1194 C CA . ALA A 1 153 ? 0.238 -4.167 -24.282 1.00 82.12 153 ALA A CA 1
ATOM 1195 C C . ALA A 1 153 ? 0.046 -2.847 -25.054 1.00 82.12 153 ALA A C 1
ATOM 1197 O O . ALA A 1 153 ? -0.448 -2.871 -26.182 1.00 82.12 153 ALA A O 1
ATOM 1198 N N . MET A 1 154 ? 0.499 -1.716 -24.496 1.00 80.81 154 MET A N 1
ATOM 1199 C CA . MET A 1 154 ? 0.460 -0.416 -25.184 1.00 80.81 154 MET A CA 1
ATOM 1200 C C . MET A 1 154 ? 1.385 -0.377 -26.406 1.00 80.81 154 MET A C 1
ATOM 1202 O O . MET A 1 154 ? 1.012 0.151 -27.450 1.00 80.81 154 MET A O 1
ATOM 1206 N N . VAL A 1 155 ? 2.595 -0.934 -26.298 1.00 85.25 155 VAL A N 1
ATOM 1207 C CA . VAL A 1 155 ? 3.532 -1.018 -27.432 1.00 85.25 155 VAL A CA 1
ATOM 1208 C C . VAL A 1 155 ? 2.912 -1.816 -28.567 1.00 85.25 155 VAL A C 1
ATOM 1210 O O . VAL A 1 155 ? 2.937 -1.370 -29.710 1.00 85.25 155 VAL A O 1
ATOM 1213 N N . LYS A 1 156 ? 2.322 -2.967 -28.250 1.00 86.50 156 LYS A N 1
ATOM 1214 C CA . LYS A 1 156 ? 1.670 -3.837 -29.224 1.00 86.50 156 LYS A CA 1
ATOM 1215 C C . LYS A 1 156 ? 0.482 -3.156 -29.901 1.00 86.50 156 LYS A C 1
ATOM 1217 O O . LYS A 1 156 ? 0.285 -3.324 -31.101 1.00 86.50 156 LYS A O 1
ATOM 1222 N N . GLU A 1 157 ? -0.293 -2.379 -29.149 1.00 83.06 157 GLU A N 1
ATOM 1223 C CA . GLU A 1 157 ? -1.402 -1.585 -29.686 1.00 83.06 157 GLU A CA 1
ATOM 1224 C C . GLU A 1 157 ? -0.917 -0.526 -30.690 1.00 83.06 157 GLU A C 1
ATOM 1226 O O . GLU A 1 157 ? -1.522 -0.360 -31.747 1.00 83.06 157 GLU A O 1
ATOM 1231 N N . VAL A 1 158 ? 0.194 0.156 -30.394 1.00 82.50 158 VAL A N 1
ATOM 1232 C CA . VAL A 1 158 ? 0.710 1.262 -31.222 1.00 82.50 158 VAL A CA 1
ATOM 1233 C C . VAL A 1 158 ? 1.558 0.778 -32.405 1.00 82.50 158 VAL A C 1
ATOM 1235 O O . VAL A 1 158 ? 1.457 1.330 -33.500 1.00 82.50 158 VAL A O 1
ATOM 1238 N N . PHE A 1 159 ? 2.407 -0.230 -32.200 1.00 84.31 159 PHE A N 1
ATOM 1239 C CA . PHE A 1 159 ? 3.444 -0.656 -33.152 1.00 84.31 159 PHE A CA 1
ATOM 1240 C C . PHE A 1 159 ? 3.198 -2.047 -33.764 1.00 84.31 159 PHE A C 1
ATOM 1242 O O . PHE A 1 159 ? 3.984 -2.505 -34.597 1.00 84.31 159 PHE A O 1
ATOM 1249 N N . GLY A 1 160 ? 2.109 -2.730 -33.398 1.00 86.94 160 GLY A N 1
ATOM 1250 C CA . GLY A 1 160 ? 1.801 -4.072 -33.893 1.00 86.94 160 GLY A CA 1
ATOM 1251 C C . GLY A 1 160 ? 2.762 -5.118 -33.329 1.00 86.94 160 GLY A C 1
ATOM 1252 O O . GLY A 1 160 ? 3.001 -5.142 -32.132 1.00 86.94 160 GLY A O 1
ATOM 1253 N N . VAL A 1 161 ? 3.304 -6.001 -34.174 1.00 82.56 161 VAL A N 1
ATOM 1254 C CA . VAL A 1 161 ? 4.267 -7.056 -33.771 1.00 82.56 161 VAL A CA 1
ATOM 1255 C C . VAL A 1 161 ? 5.726 -6.703 -34.084 1.00 82.56 161 VAL A C 1
ATOM 1257 O O . VAL A 1 161 ? 6.613 -7.532 -33.914 1.00 82.56 161 VAL A O 1
ATOM 1260 N N . SER A 1 162 ? 5.979 -5.487 -34.568 1.00 88.62 162 SER A N 1
ATOM 1261 C CA . SER A 1 162 ? 7.305 -5.037 -35.000 1.00 88.62 162 SER A CA 1
ATOM 1262 C C . SER A 1 162 ? 8.072 -4.412 -33.836 1.00 88.62 162 SER A C 1
ATOM 1264 O O . SER A 1 162 ? 8.259 -3.194 -33.795 1.00 88.62 162 SER A O 1
ATOM 1266 N N . TYR A 1 163 ? 8.441 -5.238 -32.857 1.00 93.06 163 TYR A N 1
ATOM 1267 C CA . TYR A 1 163 ? 9.288 -4.862 -31.726 1.00 93.06 163 TYR A CA 1
ATOM 1268 C C . TYR A 1 163 ? 9.964 -6.096 -31.114 1.00 93.06 163 TYR A C 1
ATOM 1270 O O . TYR A 1 163 ? 9.449 -7.209 -31.203 1.00 93.06 163 TYR A O 1
ATOM 1278 N N . ASP A 1 164 ? 11.099 -5.889 -30.450 1.00 93.12 164 ASP A N 1
ATOM 1279 C CA . ASP A 1 164 ? 11.765 -6.893 -29.617 1.00 93.12 164 ASP A CA 1
ATOM 1280 C C . ASP A 1 164 ? 11.549 -6.574 -28.130 1.00 93.12 164 ASP A C 1
ATOM 1282 O O . ASP A 1 164 ? 11.661 -5.416 -27.728 1.00 93.12 164 ASP A O 1
ATOM 1286 N N . THR A 1 165 ? 11.294 -7.590 -27.299 1.00 91.56 165 THR A N 1
ATOM 1287 C CA . THR A 1 165 ? 11.166 -7.459 -25.831 1.00 91.56 165 THR A CA 1
ATOM 1288 C C . THR A 1 165 ? 12.367 -8.024 -25.084 1.00 91.56 165 THR A C 1
ATOM 1290 O O . THR A 1 165 ? 12.951 -9.012 -25.536 1.00 91.56 165 THR A O 1
ATOM 1293 N N . ARG A 1 166 ? 12.665 -7.486 -23.893 1.00 88.25 166 ARG A N 1
ATOM 1294 C CA . ARG A 1 166 ? 13.714 -7.944 -22.960 1.00 88.25 166 ARG A CA 1
ATOM 1295 C C . ARG A 1 166 ? 15.027 -8.233 -23.687 1.00 88.25 166 ARG A C 1
ATOM 1297 O O . ARG A 1 166 ? 15.591 -9.326 -23.592 1.00 88.25 166 ARG A O 1
ATOM 1304 N N . CYS A 1 167 ? 15.470 -7.268 -24.482 1.00 90.06 167 CYS A N 1
ATOM 1305 C CA . CYS A 1 167 ? 16.548 -7.453 -25.441 1.00 90.06 167 CYS A CA 1
ATOM 1306 C C . CYS A 1 167 ? 17.774 -6.608 -25.088 1.00 90.06 167 CYS A C 1
ATOM 1308 O O . CYS A 1 167 ? 17.732 -5.709 -24.251 1.00 90.06 167 CYS A O 1
ATOM 1310 N N . THR A 1 168 ? 18.888 -6.919 -25.743 1.00 94.00 168 THR A N 1
ATOM 1311 C CA . THR A 1 168 ? 20.053 -6.039 -25.791 1.00 94.00 168 THR A CA 1
ATOM 1312 C C . THR A 1 168 ? 20.073 -5.410 -27.175 1.00 94.00 168 THR A C 1
ATOM 1314 O O . THR A 1 168 ? 20.190 -6.141 -28.163 1.00 94.00 168 THR A O 1
ATOM 1317 N N . PHE A 1 169 ? 19.934 -4.088 -27.255 1.00 94.19 169 PHE A N 1
ATOM 1318 C CA . PHE A 1 169 ? 19.935 -3.374 -28.527 1.00 94.19 169 PHE A CA 1
ATOM 1319 C C . PHE A 1 169 ? 21.338 -2.909 -28.920 1.00 94.19 169 PHE A C 1
ATOM 1321 O O . PHE A 1 169 ? 22.208 -2.746 -28.064 1.00 94.19 169 PHE A O 1
ATOM 1328 N N . THR A 1 170 ? 21.546 -2.676 -30.214 1.00 95.12 170 THR A N 1
ATOM 1329 C CA . THR A 1 170 ? 22.771 -2.089 -30.769 1.00 95.12 170 THR A CA 1
ATOM 1330 C C . THR A 1 170 ? 22.535 -0.628 -31.127 1.00 95.12 170 THR A C 1
ATOM 1332 O O . THR A 1 170 ? 21.582 -0.285 -31.828 1.00 95.12 170 THR A O 1
ATOM 1335 N N . GLY A 1 171 ? 23.404 0.246 -30.631 1.00 90.50 171 GLY A N 1
ATOM 1336 C CA . GLY A 1 171 ? 23.292 1.684 -30.795 1.00 90.50 171 GLY A CA 1
ATOM 1337 C C . GLY A 1 171 ? 24.517 2.319 -31.459 1.00 90.50 171 GLY A C 1
ATOM 1338 O O . GLY A 1 171 ? 25.031 1.797 -32.448 1.00 90.50 171 GLY A O 1
ATOM 1339 N N . ALA A 1 172 ? 24.923 3.503 -31.001 1.00 89.06 172 ALA A N 1
ATOM 1340 C CA . ALA A 1 172 ? 26.01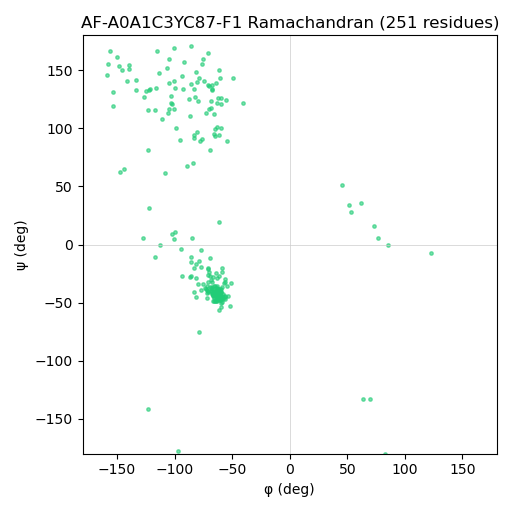8 4.267 -31.590 1.00 89.06 172 ALA A CA 1
ATOM 1341 C C . ALA A 1 172 ? 27.348 3.513 -31.464 1.00 89.06 172 ALA A C 1
ATOM 1343 O O . ALA A 1 172 ? 27.622 2.893 -30.440 1.00 89.06 172 ALA A O 1
ATOM 1344 N N . ASP A 1 173 ? 28.163 3.554 -32.521 1.00 88.06 173 ASP A N 1
ATOM 1345 C CA . ASP A 1 173 ? 29.520 2.990 -32.548 1.00 88.06 173 ASP A CA 1
ATOM 1346 C C . ASP A 1 173 ? 29.610 1.511 -32.118 1.00 88.06 173 ASP A C 1
ATOM 1348 O O . ASP A 1 173 ? 30.625 1.054 -31.599 1.00 88.06 173 ASP A O 1
ATOM 1352 N N . GLY A 1 174 ? 28.530 0.746 -32.325 1.00 87.38 174 GLY A N 1
ATOM 1353 C CA . GLY A 1 174 ? 28.448 -0.669 -31.953 1.00 87.38 174 GLY A CA 1
ATOM 1354 C C . GLY A 1 174 ? 28.232 -0.926 -30.459 1.00 87.38 174 GLY A C 1
ATOM 1355 O O . GLY A 1 174 ? 28.226 -2.085 -30.046 1.00 87.38 174 GLY A O 1
ATOM 1356 N N . LYS A 1 175 ? 28.022 0.119 -29.648 1.00 92.31 175 LYS A N 1
ATOM 1357 C CA . LYS A 1 175 ? 27.667 -0.022 -28.233 1.00 92.31 175 LYS A CA 1
ATOM 1358 C C . LYS A 1 175 ? 26.339 -0.749 -28.078 1.00 92.31 175 LYS A C 1
ATOM 1360 O O . LYS A 1 175 ? 25.447 -0.644 -28.922 1.00 92.31 175 LYS A O 1
ATOM 1365 N N . THR A 1 176 ? 26.195 -1.460 -26.967 1.00 93.94 176 THR A N 1
ATOM 1366 C CA . THR A 1 176 ? 24.991 -2.231 -26.673 1.00 93.94 176 THR A CA 1
ATOM 1367 C C . THR A 1 176 ? 24.509 -1.995 -25.256 1.00 93.94 176 THR A C 1
ATOM 1369 O O . THR A 1 176 ? 25.326 -1.963 -24.339 1.00 93.94 176 THR A O 1
ATOM 1372 N N . ALA A 1 177 ? 23.195 -1.925 -25.068 1.00 91.62 177 ALA A N 1
ATOM 1373 C CA . ALA A 1 177 ? 22.577 -1.823 -23.751 1.00 91.62 177 ALA A CA 1
ATOM 1374 C C . ALA A 1 177 ? 21.314 -2.685 -23.674 1.00 91.62 177 ALA A C 1
ATOM 1376 O O . ALA A 1 177 ? 20.694 -2.996 -24.693 1.00 91.62 177 ALA A O 1
ATOM 1377 N N . LYS A 1 178 ? 20.962 -3.106 -22.457 1.00 91.50 178 LYS A N 1
ATOM 1378 C CA . LYS A 1 178 ? 19.718 -3.835 -22.200 1.00 91.50 178 LYS A CA 1
ATOM 1379 C C . LYS A 1 178 ? 18.551 -2.858 -22.158 1.00 91.50 178 LYS A C 1
ATOM 1381 O O . LYS A 1 178 ? 18.708 -1.753 -21.653 1.00 91.50 178 LYS A O 1
ATOM 1386 N N . CYS A 1 179 ? 17.406 -3.287 -22.668 1.00 89.12 179 CYS A N 1
ATOM 1387 C CA . CYS A 1 179 ? 16.144 -2.581 -22.513 1.00 89.12 179 CYS A CA 1
ATOM 1388 C C . CYS A 1 179 ? 14.962 -3.554 -22.508 1.00 89.12 179 CYS A C 1
ATOM 1390 O O . CYS A 1 179 ? 15.053 -4.690 -22.995 1.00 89.12 179 CYS A O 1
ATOM 1392 N N . ASP A 1 180 ? 13.826 -3.084 -22.002 1.00 88.69 180 ASP A N 1
ATOM 1393 C CA . ASP A 1 180 ? 12.593 -3.868 -22.001 1.00 88.69 180 ASP A CA 1
ATOM 1394 C C . ASP A 1 180 ? 11.956 -3.975 -23.385 1.00 88.69 180 ASP A C 1
ATOM 1396 O O . ASP A 1 180 ? 11.439 -5.038 -23.721 1.00 88.69 180 ASP A O 1
ATOM 1400 N N . VAL A 1 181 ? 12.003 -2.920 -24.206 1.00 90.94 181 VAL A N 1
ATOM 1401 C CA . VAL A 1 181 ? 11.486 -2.948 -25.585 1.00 90.94 181 VAL A CA 1
ATOM 1402 C C . VAL A 1 181 ? 12.390 -2.169 -26.537 1.00 90.94 181 VAL A C 1
ATOM 1404 O O . VAL A 1 181 ? 12.869 -1.084 -26.203 1.00 90.94 181 VAL A O 1
ATOM 1407 N N . ALA A 1 182 ? 12.575 -2.690 -27.749 1.00 93.25 182 ALA A N 1
ATOM 1408 C CA . ALA A 1 182 ? 13.209 -2.008 -28.873 1.00 93.25 182 ALA A CA 1
ATOM 1409 C C . ALA A 1 182 ? 12.291 -2.037 -30.107 1.00 93.25 182 ALA A C 1
ATOM 1411 O O . ALA A 1 182 ? 11.839 -3.099 -30.526 1.00 93.25 182 ALA A O 1
ATOM 1412 N N . VAL A 1 183 ? 12.028 -0.871 -30.700 1.00 91.94 183 VAL A N 1
ATOM 1413 C CA . VAL A 1 183 ? 11.159 -0.704 -31.879 1.00 91.94 183 VAL A CA 1
ATOM 1414 C C . VAL A 1 183 ? 11.960 -0.064 -33.019 1.00 91.94 183 VAL A C 1
ATOM 1416 O O . VAL A 1 183 ? 12.613 0.955 -32.778 1.00 91.94 183 VAL A O 1
ATOM 1419 N N . PRO A 1 184 ? 11.884 -0.554 -34.269 1.00 91.12 184 PRO A N 1
ATOM 1420 C CA . PRO A 1 184 ? 11.131 -1.739 -34.689 1.00 91.12 184 PRO A CA 1
ATOM 1421 C C . PRO A 1 184 ? 11.816 -3.063 -34.319 1.00 91.12 184 PRO A C 1
ATOM 1423 O O . PRO A 1 184 ? 11.162 -4.097 -34.290 1.00 91.12 184 PRO A O 1
ATOM 1426 N N . ASP A 1 185 ? 13.117 -3.032 -34.043 1.00 93.69 185 ASP A N 1
ATOM 1427 C CA . ASP A 1 185 ? 13.913 -4.193 -33.658 1.00 93.69 185 ASP A CA 1
ATOM 1428 C C . ASP A 1 185 ? 15.155 -3.744 -32.873 1.00 93.69 185 ASP A C 1
ATOM 1430 O O . ASP A 1 185 ? 15.522 -2.562 -32.859 1.00 93.69 185 ASP A O 1
ATOM 1434 N N . LYS A 1 186 ? 15.824 -4.700 -32.229 1.00 93.38 186 LYS A N 1
ATOM 1435 C CA . LYS A 1 186 ? 17.013 -4.471 -31.396 1.00 93.38 186 LYS A CA 1
ATOM 1436 C C . LYS A 1 186 ? 18.279 -4.103 -32.177 1.00 93.38 186 LYS A C 1
ATOM 1438 O O . LYS A 1 186 ? 19.213 -3.570 -31.586 1.00 93.38 186 LYS A O 1
ATOM 1443 N N . SER A 1 187 ? 18.361 -4.398 -33.475 1.00 92.81 187 SER A N 1
ATOM 1444 C CA . SER A 1 187 ? 19.570 -4.140 -34.275 1.00 92.81 187 SER A CA 1
ATOM 1445 C C . SER A 1 187 ? 19.676 -2.680 -34.707 1.00 92.81 187 SER A C 1
ATOM 1447 O O . SER A 1 187 ? 20.776 -2.129 -34.782 1.00 92.81 187 SER A O 1
ATOM 1449 N N . ARG A 1 188 ? 18.531 -2.034 -34.963 1.00 91.12 188 ARG A N 1
ATOM 1450 C CA . ARG A 1 188 ? 18.467 -0.621 -35.339 1.00 91.12 188 ARG A CA 1
ATOM 1451 C C . ARG A 1 188 ? 17.231 0.065 -34.740 1.00 91.12 188 ARG A C 1
ATOM 1453 O O . ARG A 1 188 ? 16.370 0.547 -35.485 1.00 91.12 188 ARG A O 1
ATOM 1460 N N . PRO A 1 189 ? 17.149 0.185 -33.404 1.00 92.75 189 PRO A N 1
ATOM 1461 C CA . PRO A 1 189 ? 15.985 0.774 -32.763 1.00 92.75 189 PRO A CA 1
ATOM 1462 C C . PRO A 1 189 ? 15.857 2.269 -33.073 1.00 92.75 189 PRO A C 1
ATOM 1464 O O . PRO A 1 189 ? 16.820 3.044 -33.027 1.00 92.75 189 PRO A O 1
ATOM 1467 N N . ARG A 1 190 ? 14.624 2.687 -33.349 1.00 92.19 190 ARG A N 1
ATOM 1468 C CA . ARG A 1 190 ? 14.168 4.083 -33.366 1.00 92.19 190 ARG A CA 1
ATOM 1469 C C . ARG A 1 190 ? 13.572 4.492 -32.031 1.00 92.19 190 ARG A C 1
ATOM 1471 O O . ARG A 1 190 ? 13.625 5.668 -31.690 1.00 92.19 190 ARG A O 1
ATOM 1478 N N . ILE A 1 191 ? 13.038 3.539 -31.278 1.00 90.81 191 ILE A N 1
ATOM 1479 C CA . ILE A 1 191 ? 12.527 3.750 -29.929 1.00 90.81 191 ILE A CA 1
ATOM 1480 C C . ILE A 1 191 ? 13.058 2.633 -29.037 1.00 90.81 191 ILE A C 1
ATOM 1482 O O . ILE A 1 191 ? 12.987 1.461 -29.397 1.00 90.81 191 ILE A O 1
ATOM 1486 N N . VAL A 1 192 ? 13.570 3.010 -27.874 1.00 91.81 192 VAL A N 1
ATOM 1487 C CA . VAL A 1 192 ? 13.920 2.114 -26.777 1.00 91.81 192 VAL A CA 1
ATOM 1488 C C . VAL A 1 192 ? 13.019 2.458 -2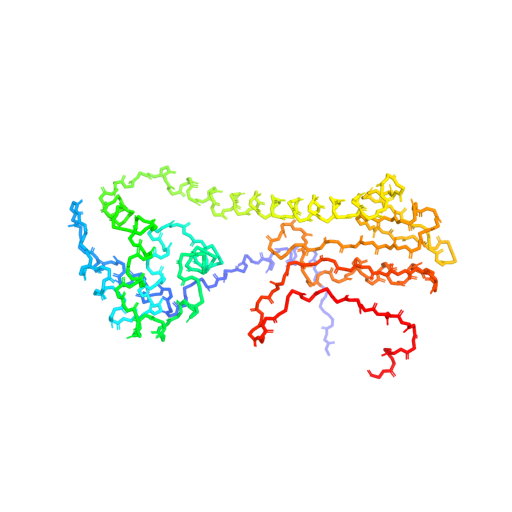5.599 1.00 91.81 192 VAL A C 1
ATOM 1490 O O . VAL A 1 192 ? 12.811 3.636 -25.298 1.00 91.81 192 VAL A O 1
ATOM 1493 N N . ILE A 1 193 ? 12.453 1.444 -24.953 1.00 89.75 193 ILE A N 1
ATOM 1494 C CA . ILE A 1 193 ? 11.563 1.611 -23.806 1.00 89.75 193 ILE A CA 1
ATOM 1495 C C . ILE A 1 193 ? 12.146 0.853 -22.625 1.00 89.75 193 ILE A C 1
ATOM 1497 O O . ILE A 1 193 ? 12.528 -0.308 -22.761 1.00 89.75 193 ILE A O 1
ATOM 1501 N N . GLU A 1 194 ? 12.183 1.524 -21.482 1.00 88.44 194 GLU A N 1
ATOM 1502 C CA . GLU A 1 194 ? 12.609 0.960 -20.205 1.00 88.44 194 GLU A CA 1
ATOM 1503 C C . GLU A 1 194 ? 11.497 1.167 -19.173 1.00 88.44 194 GLU A C 1
ATOM 1505 O O . GLU A 1 194 ? 10.951 2.270 -19.034 1.00 88.44 194 GLU A O 1
ATOM 1510 N N . VAL A 1 195 ? 11.152 0.105 -18.451 1.00 83.56 195 VAL A N 1
ATOM 1511 C CA . VAL A 1 195 ? 10.030 0.030 -17.521 1.00 83.56 195 VAL A CA 1
ATOM 1512 C C . VAL A 1 195 ? 10.559 -0.229 -16.112 1.00 83.56 195 VAL A C 1
ATOM 1514 O O . VAL A 1 195 ? 11.099 -1.285 -15.794 1.00 83.56 195 VAL A O 1
ATOM 1517 N N . LYS A 1 196 ? 10.359 0.726 -15.198 1.00 77.44 196 LYS A N 1
ATOM 1518 C CA . LYS A 1 196 ? 10.767 0.573 -13.789 1.00 77.44 196 LYS A CA 1
ATOM 1519 C C . LYS A 1 196 ? 9.575 0.756 -12.852 1.00 77.44 196 LYS A C 1
ATOM 1521 O O . LYS A 1 196 ? 8.990 1.840 -12.740 1.00 77.44 196 LYS A O 1
ATOM 1526 N N . GLY A 1 197 ? 9.222 -0.314 -12.141 1.00 65.00 197 GLY A N 1
ATOM 1527 C CA . GLY A 1 197 ? 8.134 -0.327 -11.161 1.00 65.00 197 GLY A CA 1
ATOM 1528 C C . GLY A 1 197 ? 8.581 0.099 -9.762 1.00 65.00 197 GLY A C 1
ATOM 1529 O O . GLY A 1 197 ? 9.465 -0.515 -9.173 1.00 65.00 197 GLY A O 1
ATOM 1530 N N . TYR A 1 198 ? 7.924 1.106 -9.177 1.00 59.88 198 TYR A N 1
ATOM 1531 C CA . TYR A 1 198 ? 8.162 1.491 -7.781 1.00 59.88 198 TYR A CA 1
ATOM 1532 C C . TYR A 1 198 ? 7.806 0.344 -6.817 1.00 59.88 198 TYR A C 1
ATOM 1534 O O . TYR A 1 198 ? 6.690 -0.183 -6.849 1.00 59.88 198 TYR A O 1
ATOM 1542 N N . GLY A 1 199 ? 8.752 -0.033 -5.950 1.00 53.81 199 GLY A N 1
ATOM 1543 C CA . GLY A 1 199 ? 8.584 -1.132 -4.993 1.00 53.81 199 GLY A CA 1
ATOM 1544 C C . GLY A 1 199 ? 8.621 -2.532 -5.619 1.00 53.81 199 GLY A C 1
ATOM 1545 O O . GLY A 1 199 ? 8.185 -3.487 -4.974 1.00 53.81 199 GLY A O 1
ATOM 1546 N N . ALA A 1 200 ? 9.107 -2.670 -6.859 1.00 58.47 200 ALA A N 1
ATOM 1547 C CA . ALA A 1 200 ? 9.404 -3.967 -7.454 1.00 58.47 200 ALA A CA 1
ATOM 1548 C C . ALA A 1 200 ? 10.763 -4.497 -6.963 1.00 58.47 200 ALA A C 1
ATOM 1550 O O . ALA A 1 200 ? 11.732 -3.753 -6.809 1.00 58.47 200 ALA A O 1
ATOM 1551 N N . THR A 1 201 ? 10.843 -5.797 -6.685 1.00 50.03 201 THR A N 1
ATOM 1552 C CA . THR A 1 201 ? 12.071 -6.432 -6.187 1.00 50.03 201 THR A CA 1
ATOM 1553 C C . THR A 1 201 ? 13.135 -6.439 -7.286 1.00 50.03 201 THR A C 1
ATOM 1555 O O . THR A 1 201 ? 12.885 -6.971 -8.361 1.00 50.03 201 THR A O 1
ATOM 1558 N N . GLY A 1 202 ? 14.311 -5.858 -7.018 1.00 51.25 202 GLY A N 1
ATOM 1559 C CA . GLY A 1 202 ? 15.428 -5.778 -7.974 1.00 51.25 202 GLY A CA 1
ATOM 1560 C C . GLY A 1 202 ? 15.377 -4.599 -8.954 1.00 51.25 202 GLY A C 1
ATOM 1561 O O . GLY A 1 202 ? 16.289 -4.453 -9.753 1.00 51.25 202 GLY A O 1
ATOM 1562 N N . SER A 1 203 ? 14.350 -3.747 -8.882 1.00 53.78 203 SER A N 1
ATOM 1563 C CA . SER A 1 203 ? 14.180 -2.584 -9.757 1.00 53.78 203 SER A CA 1
ATOM 1564 C C . SER A 1 203 ? 14.062 -1.338 -8.880 1.00 53.78 203 SER A C 1
ATOM 1566 O O . SER A 1 203 ? 12.968 -0.913 -8.499 1.00 53.78 203 SER A O 1
ATOM 1568 N N . LYS A 1 204 ? 15.203 -0.804 -8.427 1.00 52.62 204 LYS A N 1
ATOM 1569 C CA . LYS A 1 204 ? 15.209 0.426 -7.628 1.00 52.62 204 LYS A CA 1
ATOM 1570 C C . LYS A 1 204 ? 15.150 1.618 -8.577 1.00 52.62 204 LYS A C 1
ATOM 1572 O O . LYS A 1 204 ? 15.936 1.705 -9.507 1.00 52.62 204 LYS A O 1
ATOM 1577 N N . MET A 1 205 ? 14.287 2.596 -8.296 1.00 48.53 205 MET A N 1
ATOM 1578 C CA . MET A 1 205 ? 14.311 3.887 -9.009 1.00 48.53 205 MET A CA 1
ATOM 1579 C C . MET A 1 205 ? 15.662 4.615 -8.876 1.00 48.53 205 MET A C 1
ATOM 1581 O O . MET A 1 205 ? 15.952 5.505 -9.667 1.00 48.53 205 MET A O 1
ATOM 1585 N N . THR A 1 206 ? 16.457 4.264 -7.859 1.00 42.97 206 THR A N 1
ATOM 1586 C CA . THR A 1 206 ? 17.814 4.777 -7.632 1.00 42.97 206 THR A CA 1
ATOM 1587 C C . THR A 1 206 ? 18.874 4.071 -8.475 1.00 42.97 206 THR A C 1
ATOM 1589 O O . THR A 1 206 ? 19.961 4.617 -8.626 1.00 42.97 206 THR A O 1
ATOM 1592 N N . ASP A 1 207 ? 18.572 2.897 -9.040 1.00 51.75 207 ASP A N 1
ATOM 1593 C CA . ASP A 1 207 ? 19.461 2.191 -9.965 1.00 51.75 207 ASP A CA 1
ATOM 1594 C C . ASP A 1 207 ? 19.249 2.775 -11.373 1.00 51.75 207 ASP A C 1
ATOM 1596 O O . ASP A 1 207 ? 18.664 2.166 -12.265 1.00 51.75 207 ASP A O 1
ATOM 1600 N N . ILE A 1 208 ? 19.704 4.022 -11.538 1.00 54.22 208 ILE A N 1
ATOM 1601 C CA . ILE A 1 208 ? 19.734 4.778 -12.805 1.00 54.22 208 ILE A CA 1
ATOM 1602 C C . ILE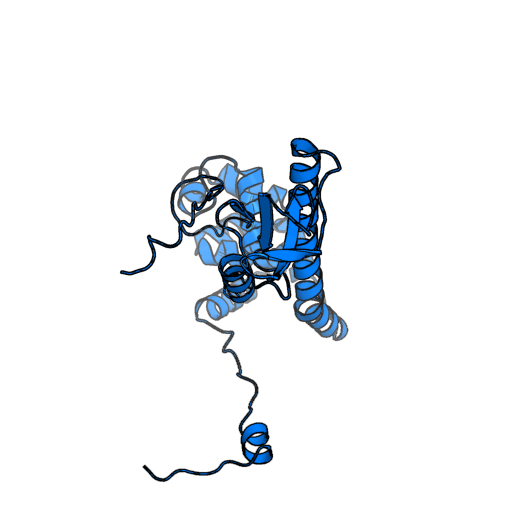 A 1 208 ? 20.767 4.174 -13.779 1.00 54.22 208 ILE A C 1
ATOM 1604 O O . ILE A 1 208 ? 20.739 4.475 -14.966 1.00 54.22 208 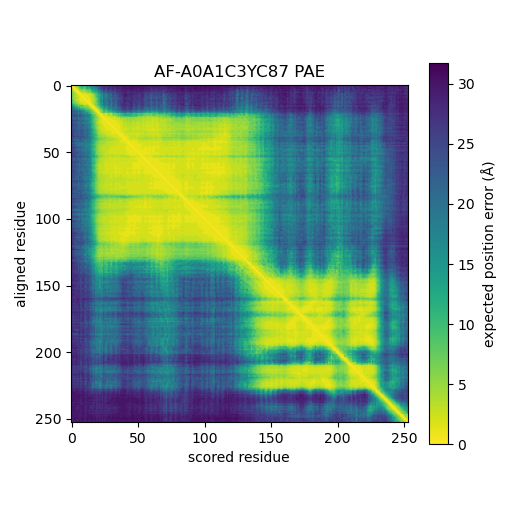ILE A O 1
ATOM 1608 N N . GLY A 1 209 ? 21.627 3.259 -13.314 1.00 52.38 209 GLY A N 1
ATOM 1609 C CA . GLY A 1 209 ? 22.715 2.677 -14.107 1.00 52.38 209 GLY A CA 1
ATOM 1610 C C . GLY A 1 209 ? 22.274 2.007 -15.413 1.00 52.38 209 GLY A C 1
ATOM 1611 O O . GLY A 1 209 ? 22.991 2.099 -16.406 1.00 52.38 209 GLY A O 1
ATOM 1612 N N . ASP A 1 210 ? 21.077 1.410 -15.455 1.00 67.50 210 ASP A N 1
ATOM 1613 C CA . ASP A 1 210 ? 20.527 0.862 -16.704 1.00 67.50 210 ASP A CA 1
ATOM 1614 C C . ASP A 1 210 ? 20.143 1.979 -17.693 1.00 67.50 210 ASP A C 1
ATOM 1616 O O . ASP A 1 210 ? 20.359 1.844 -18.894 1.00 67.50 210 ASP A O 1
ATOM 1620 N N . LEU A 1 211 ? 19.633 3.117 -17.204 1.00 77.94 211 LEU A N 1
ATOM 1621 C CA . LEU A 1 211 ? 19.300 4.272 -18.043 1.00 77.94 211 LEU A CA 1
ATOM 1622 C C . LEU A 1 211 ? 20.551 4.966 -18.574 1.00 77.94 211 LEU A C 1
ATOM 1624 O O . LEU A 1 211 ? 20.569 5.336 -19.743 1.00 77.94 211 LEU A O 1
ATOM 1628 N N . ASP A 1 212 ? 21.590 5.114 -17.753 1.00 82.81 212 ASP A N 1
ATOM 1629 C CA . ASP A 1 212 ? 22.857 5.706 -18.190 1.00 82.81 212 ASP A CA 1
ATOM 1630 C C . ASP A 1 212 ? 23.512 4.848 -19.280 1.00 82.81 212 ASP A C 1
ATOM 1632 O O . ASP A 1 212 ? 23.973 5.379 -20.290 1.00 82.81 212 ASP A O 1
ATOM 1636 N N . ALA A 1 213 ? 23.468 3.518 -19.134 1.00 86.12 213 ALA A N 1
ATOM 1637 C CA . ALA A 1 213 ? 23.932 2.590 -20.162 1.00 86.12 213 ALA A CA 1
ATOM 1638 C C . ALA A 1 213 ? 23.110 2.697 -21.459 1.00 86.12 213 ALA A C 1
ATOM 1640 O O . ALA A 1 213 ? 23.680 2.691 -22.550 1.00 86.12 213 ALA A O 1
ATOM 1641 N N . ILE A 1 214 ? 21.781 2.826 -21.359 1.00 87.69 214 ILE A N 1
ATOM 1642 C CA . ILE A 1 214 ? 20.914 3.043 -22.525 1.00 87.69 214 ILE A CA 1
ATOM 1643 C C . ILE A 1 214 ? 21.257 4.376 -23.204 1.00 87.69 214 ILE A C 1
ATOM 1645 O O . ILE A 1 214 ? 21.460 4.397 -24.416 1.00 87.69 214 ILE A O 1
ATOM 1649 N N . ILE A 1 215 ? 21.370 5.470 -22.445 1.00 88.12 215 ILE A N 1
ATOM 1650 C CA . ILE A 1 215 ? 21.678 6.809 -22.969 1.00 88.12 215 ILE A CA 1
ATOM 1651 C C . ILE A 1 215 ? 23.052 6.829 -23.652 1.00 88.12 215 ILE A C 1
ATOM 1653 O O . ILE A 1 215 ? 23.168 7.386 -24.742 1.00 88.12 215 ILE A O 1
ATOM 1657 N N . ASP A 1 216 ? 24.068 6.198 -23.056 1.00 88.62 216 ASP A N 1
ATOM 1658 C CA . ASP A 1 216 ? 25.415 6.114 -23.637 1.00 88.62 216 ASP A CA 1
ATOM 1659 C C . ASP A 1 216 ? 25.461 5.255 -24.911 1.00 88.62 216 ASP A C 1
ATOM 1661 O O . ASP A 1 216 ? 26.243 5.530 -25.828 1.00 88.62 216 ASP A O 1
ATOM 1665 N N . ALA A 1 217 ? 24.616 4.223 -24.988 1.00 91.19 217 ALA A N 1
ATOM 1666 C CA . ALA A 1 217 ? 24.526 3.362 -26.157 1.00 91.19 217 ALA A CA 1
ATOM 1667 C C . ALA A 1 217 ? 23.666 3.962 -27.279 1.00 91.19 217 ALA A C 1
ATOM 1669 O O . ALA A 1 217 ? 23.899 3.643 -28.438 1.00 91.19 217 ALA A O 1
ATOM 1670 N N . MET A 1 218 ? 22.667 4.800 -26.997 1.00 89.44 218 MET A N 1
ATOM 1671 C CA . MET A 1 218 ? 21.688 5.250 -27.995 1.00 89.44 218 MET A CA 1
ATOM 1672 C C . MET A 1 218 ? 22.293 6.011 -29.183 1.00 89.44 218 MET A C 1
ATOM 1674 O O . MET A 1 218 ? 23.199 6.834 -29.060 1.00 89.44 218 MET A O 1
ATOM 1678 N N . ARG A 1 219 ? 21.719 5.786 -30.372 1.00 89.88 219 ARG A N 1
ATOM 1679 C CA . ARG A 1 219 ? 21.989 6.617 -31.553 1.00 89.88 219 ARG A CA 1
ATOM 1680 C C . ARG A 1 219 ? 21.229 7.937 -31.429 1.00 89.88 219 ARG A C 1
ATOM 1682 O O . ARG A 1 219 ? 20.177 8.004 -30.801 1.00 89.88 219 ARG A O 1
ATOM 1689 N N . ARG A 1 220 ? 21.713 8.983 -32.105 1.00 86.31 220 ARG A N 1
ATOM 1690 C CA . ARG A 1 220 ? 21.066 10.313 -32.108 1.00 86.31 220 ARG A CA 1
ATOM 1691 C C . ARG A 1 220 ? 19.622 10.307 -32.630 1.00 86.31 220 ARG A C 1
ATOM 1693 O O . ARG A 1 220 ? 18.872 11.227 -32.333 1.00 86.31 220 ARG A O 1
ATOM 1700 N N . ASP A 1 221 ? 19.252 9.314 -33.436 1.00 86.12 221 ASP A N 1
ATOM 1701 C CA . ASP A 1 221 ? 17.914 9.134 -34.011 1.00 86.12 221 ASP A CA 1
ATOM 1702 C C . ASP A 1 221 ? 17.053 8.097 -33.263 1.00 86.12 221 ASP A C 1
ATOM 1704 O O . ASP A 1 221 ? 16.002 7.695 -33.780 1.00 86.12 221 ASP A O 1
ATOM 1708 N N . THR A 1 222 ? 17.504 7.653 -32.085 1.00 88.25 222 THR A N 1
ATOM 1709 C CA . THR A 1 222 ? 16.769 6.767 -31.178 1.00 88.25 222 THR A CA 1
ATOM 1710 C C . THR A 1 222 ? 16.122 7.596 -30.066 1.00 88.25 222 THR A C 1
ATOM 1712 O O . THR A 1 222 ? 16.759 8.463 -29.474 1.00 88.25 222 THR A O 1
ATOM 1715 N N . TYR A 1 223 ? 14.857 7.320 -29.754 1.00 88.38 223 TYR A N 1
ATOM 1716 C CA . TYR A 1 223 ? 14.120 7.928 -28.645 1.00 88.38 223 TYR A CA 1
ATOM 1717 C C . TYR A 1 223 ? 14.063 6.986 -27.442 1.00 88.38 223 TYR A C 1
ATOM 1719 O O . TYR A 1 223 ? 13.852 5.790 -27.619 1.00 88.38 223 TYR A O 1
ATOM 1727 N N . LEU A 1 224 ? 14.194 7.527 -26.229 1.00 88.44 224 LEU A N 1
ATOM 1728 C CA . LEU A 1 224 ? 14.010 6.783 -24.981 1.00 88.44 224 LEU A CA 1
ATOM 1729 C C . LEU A 1 224 ? 12.648 7.107 -24.370 1.00 88.44 224 LEU A C 1
ATOM 1731 O O . LEU A 1 224 ? 12.364 8.260 -24.037 1.00 88.44 224 LEU A O 1
ATOM 1735 N N . LEU A 1 225 ? 11.823 6.083 -24.181 1.00 85.69 225 LEU A N 1
ATOM 1736 C CA . LEU A 1 225 ? 10.584 6.153 -23.415 1.00 85.69 225 LEU A CA 1
ATOM 1737 C C . LEU A 1 225 ? 10.787 5.447 -22.078 1.00 85.69 225 LEU A C 1
ATOM 1739 O O . LEU A 1 225 ? 10.960 4.237 -22.010 1.00 85.69 225 LEU A O 1
ATOM 1743 N N . PHE A 1 226 ? 10.752 6.218 -20.997 1.00 83.56 226 PHE A N 1
ATOM 1744 C CA . PHE A 1 226 ? 10.848 5.673 -19.651 1.00 83.56 226 PHE A CA 1
ATOM 1745 C C . PHE A 1 226 ? 9.463 5.584 -19.014 1.00 83.56 226 PHE A C 1
ATOM 1747 O O . PHE A 1 226 ? 8.808 6.608 -18.789 1.00 83.56 226 PHE A O 1
ATOM 1754 N N . ILE A 1 227 ? 9.019 4.364 -18.717 1.00 77.25 227 ILE A N 1
ATOM 1755 C CA . ILE A 1 227 ? 7.723 4.100 -18.096 1.00 77.25 227 ILE A CA 1
ATOM 1756 C C . ILE A 1 227 ? 7.947 3.781 -16.626 1.00 77.25 227 ILE A C 1
ATOM 1758 O O . ILE A 1 227 ? 8.628 2.829 -16.253 1.00 77.25 227 ILE A O 1
ATOM 1762 N N . THR A 1 228 ? 7.322 4.571 -15.763 1.00 70.50 228 THR A N 1
ATOM 1763 C CA . THR A 1 228 ? 7.337 4.316 -14.329 1.00 70.50 228 THR A CA 1
ATOM 1764 C C . THR A 1 228 ? 5.975 4.599 -13.722 1.00 70.50 228 THR A C 1
ATOM 1766 O O . THR A 1 228 ? 5.216 5.446 -14.203 1.00 70.50 228 THR A O 1
ATOM 1769 N N . LYS A 1 229 ? 5.650 3.888 -12.640 1.00 60.22 229 LYS A N 1
ATOM 1770 C CA . LYS A 1 229 ? 4.481 4.226 -11.828 1.00 60.22 229 LYS A CA 1
ATOM 1771 C C . LYS A 1 229 ? 4.754 5.577 -11.152 1.00 60.22 229 LYS A C 1
ATOM 1773 O O . LYS A 1 229 ? 5.834 5.745 -10.588 1.00 60.22 229 LYS A O 1
ATOM 1778 N N . PRO A 1 230 ? 3.816 6.541 -11.151 1.00 43.53 230 PRO A N 1
ATOM 1779 C CA . PRO A 1 230 ? 4.046 7.806 -10.469 1.00 43.53 230 PRO A CA 1
ATOM 1780 C C . PRO A 1 230 ? 4.308 7.564 -8.978 1.00 43.53 230 PRO A C 1
ATOM 1782 O O . PRO A 1 230 ? 3.449 7.044 -8.264 1.00 43.53 230 PRO A O 1
ATOM 1785 N N . VAL A 1 231 ? 5.480 7.986 -8.497 1.00 37.31 231 VAL A N 1
ATOM 1786 C CA . VAL A 1 231 ? 5.697 8.233 -7.070 1.00 37.31 231 VAL A CA 1
ATOM 1787 C C . VAL A 1 231 ? 4.883 9.477 -6.739 1.00 37.31 231 VAL A C 1
ATOM 1789 O O . VAL A 1 231 ? 5.137 10.548 -7.294 1.00 37.31 231 VAL A O 1
ATOM 1792 N N . ARG A 1 232 ? 3.873 9.363 -5.871 1.00 30.89 232 ARG A N 1
ATOM 1793 C CA . ARG A 1 232 ? 3.151 10.537 -5.364 1.00 30.89 232 ARG A CA 1
ATOM 1794 C C . ARG A 1 232 ? 4.079 11.345 -4.449 1.00 30.89 232 ARG A C 1
ATOM 1796 O O . ARG A 1 232 ? 3.990 11.259 -3.233 1.00 30.89 232 ARG A O 1
ATOM 1803 N N . VAL A 1 233 ? 4.950 12.168 -5.031 1.00 24.97 233 VAL A N 1
ATOM 1804 C CA . VAL A 1 233 ? 5.460 13.365 -4.355 1.00 24.97 233 VAL A CA 1
ATOM 1805 C C . VAL A 1 233 ? 4.398 14.439 -4.541 1.00 24.97 233 VAL A C 1
ATOM 1807 O O . VAL A 1 233 ? 3.921 14.668 -5.649 1.00 24.97 233 VAL A O 1
ATOM 1810 N N . HIS A 1 234 ? 3.974 15.043 -3.437 1.00 25.44 234 HIS A N 1
ATOM 1811 C CA . HIS A 1 234 ? 2.873 15.994 -3.346 1.00 25.44 234 HIS A CA 1
ATOM 1812 C C . HIS A 1 234 ? 3.039 17.176 -4.327 1.00 25.44 234 HIS A C 1
ATOM 1814 O O . HIS A 1 234 ? 3.616 18.200 -3.979 1.00 25.44 234 HIS A O 1
ATOM 1820 N N . ARG A 1 235 ? 2.532 17.053 -5.561 1.00 24.12 235 ARG A N 1
ATOM 1821 C CA . ARG A 1 235 ? 2.179 18.154 -6.473 1.00 24.12 235 ARG A CA 1
ATOM 1822 C C . ARG A 1 235 ? 1.183 17.647 -7.522 1.00 24.12 235 ARG A C 1
ATOM 1824 O O . ARG A 1 235 ? 1.154 16.471 -7.859 1.00 24.12 235 ARG A O 1
ATOM 1831 N N . ARG A 1 236 ? 0.286 18.553 -7.911 1.00 27.47 236 ARG A N 1
ATOM 1832 C CA . ARG A 1 236 ? -1.035 18.321 -8.519 1.00 27.47 236 ARG A CA 1
ATOM 1833 C C . ARG A 1 236 ? -1.024 17.346 -9.702 1.00 27.47 236 ARG A C 1
ATOM 1835 O O . ARG A 1 236 ? -0.105 17.351 -10.510 1.00 27.47 236 ARG A O 1
ATOM 1842 N N . GLY A 1 237 ? -2.093 16.551 -9.766 1.00 29.88 237 GLY A N 1
ATOM 1843 C CA . GLY A 1 237 ? -2.316 15.459 -10.706 1.00 29.88 237 GLY A CA 1
ATOM 1844 C C . GLY A 1 237 ? -1.887 15.725 -12.144 1.00 29.88 237 GLY A C 1
ATOM 1845 O O . GLY A 1 237 ? -2.415 16.611 -12.803 1.00 29.88 237 GLY A O 1
ATOM 1846 N N . LEU A 1 238 ? -0.987 14.869 -12.612 1.00 24.47 238 LEU A N 1
ATOM 1847 C CA . LEU A 1 238 ? -0.852 14.416 -13.986 1.00 24.47 238 LEU A CA 1
ATOM 1848 C C . LEU A 1 238 ? -0.195 13.032 -13.914 1.00 24.47 238 LEU A C 1
ATOM 1850 O O . LEU A 1 238 ? 0.815 12.845 -13.233 1.00 24.47 238 LEU A O 1
ATOM 1854 N N . SER A 1 239 ? -0.759 12.049 -14.609 1.00 27.47 239 SER A N 1
ATOM 1855 C CA . SER A 1 239 ? 0.015 10.910 -15.093 1.00 27.47 239 SER A CA 1
ATOM 1856 C C . SER A 1 239 ? 1.075 11.477 -16.037 1.00 27.47 239 SER A C 1
ATOM 1858 O O . SER A 1 239 ? 0.785 11.783 -17.191 1.00 27.47 239 SER A O 1
ATOM 1860 N N . THR A 1 240 ? 2.277 11.740 -15.529 1.00 31.72 240 THR A N 1
ATOM 1861 C CA . THR A 1 240 ? 3.332 12.343 -16.347 1.00 31.72 240 THR A CA 1
ATOM 1862 C C . THR A 1 240 ? 3.989 11.257 -17.198 1.00 31.72 240 THR A C 1
ATOM 1864 O O . THR A 1 240 ? 4.903 10.582 -16.734 1.00 31.72 240 THR A O 1
ATOM 1867 N N . LEU A 1 241 ? 3.560 11.104 -18.453 1.00 30.78 241 LEU A N 1
ATOM 1868 C CA . LEU A 1 241 ? 4.442 10.601 -19.507 1.00 30.78 241 LEU A CA 1
ATOM 1869 C C . LEU A 1 241 ? 5.541 11.661 -19.672 1.00 30.78 241 LEU A C 1
ATOM 1871 O O . LEU A 1 241 ? 5.310 12.714 -20.263 1.00 30.78 241 LEU A O 1
ATOM 1875 N N . ARG A 1 242 ? 6.718 11.455 -19.074 1.00 32.09 242 ARG A N 1
ATOM 1876 C CA . ARG A 1 242 ? 7.863 12.336 -19.332 1.00 32.09 242 ARG A CA 1
ATOM 1877 C C . ARG A 1 242 ? 8.550 11.867 -20.610 1.00 32.09 242 ARG A C 1
ATOM 1879 O O . ARG A 1 242 ? 9.462 11.052 -20.557 1.00 32.09 242 ARG A O 1
ATOM 1886 N N . LEU A 1 243 ? 8.136 12.425 -21.745 1.00 27.80 243 LEU A N 1
ATOM 1887 C CA . LEU A 1 243 ? 8.985 12.492 -22.933 1.00 27.80 243 LEU A CA 1
ATOM 1888 C C . LEU A 1 243 ? 10.161 13.416 -22.592 1.00 27.80 243 LEU A C 1
ATOM 1890 O O . LEU A 1 243 ? 10.029 14.638 -22.636 1.00 27.80 243 LEU A O 1
ATOM 1894 N N . ARG A 1 244 ? 11.296 12.853 -22.169 1.00 30.78 244 ARG A N 1
ATOM 1895 C CA . ARG A 1 244 ? 12.552 13.608 -22.136 1.00 30.78 244 ARG A CA 1
ATOM 1896 C C . ARG A 1 244 ? 13.200 13.478 -23.505 1.00 30.78 244 ARG A C 1
ATOM 1898 O O . ARG A 1 244 ? 13.667 12.406 -23.871 1.00 30.78 244 ARG A O 1
ATOM 1905 N N . HIS A 1 245 ? 13.232 14.577 -24.250 1.00 29.08 245 HIS A N 1
ATOM 1906 C CA . HIS A 1 245 ? 14.086 14.693 -25.421 1.00 29.08 245 HIS A CA 1
ATOM 1907 C C . HIS A 1 245 ? 15.505 14.962 -24.903 1.00 29.08 245 HIS A C 1
ATOM 1909 O O . HIS A 1 245 ? 15.869 16.100 -24.643 1.00 29.08 245 HIS A O 1
ATOM 1915 N N . ALA A 1 246 ? 16.286 13.915 -24.644 1.00 30.86 246 ALA A N 1
ATOM 1916 C CA . ALA A 1 246 ? 17.686 14.091 -24.278 1.00 30.86 246 ALA A CA 1
ATOM 1917 C C . ALA A 1 246 ? 18.503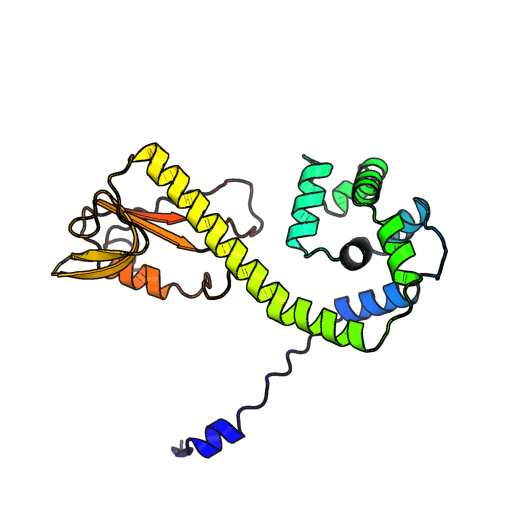 14.253 -25.567 1.00 30.86 246 ALA A C 1
ATOM 1919 O O . ALA A 1 246 ? 18.884 13.272 -26.199 1.00 30.86 246 ALA A O 1
ATOM 1920 N N . THR A 1 247 ? 18.738 15.492 -25.994 1.00 30.95 247 THR A N 1
ATOM 1921 C CA . THR A 1 247 ? 19.863 15.789 -26.889 1.00 30.95 247 THR A CA 1
ATOM 1922 C C . THR A 1 247 ? 21.104 16.010 -26.035 1.00 30.95 247 THR A C 1
ATOM 1924 O O . THR A 1 247 ? 21.033 16.674 -25.002 1.00 30.95 247 THR A O 1
ATOM 1927 N N . SER A 1 248 ? 22.242 15.472 -26.470 1.00 33.22 248 SER A N 1
ATOM 1928 C CA . SER A 1 248 ? 23.547 15.444 -25.784 1.00 33.22 248 SER A CA 1
ATOM 1929 C C . SER A 1 248 ? 24.181 16.819 -25.477 1.00 33.22 248 SER A C 1
ATOM 1931 O O . SER A 1 248 ? 25.381 16.907 -25.249 1.00 33.22 248 SER A O 1
ATOM 1933 N N . THR A 1 249 ? 23.403 17.901 -25.475 1.00 31.48 249 THR A N 1
ATOM 1934 C CA . THR A 1 249 ? 23.855 19.288 -25.304 1.00 31.48 249 THR A CA 1
ATOM 1935 C C . THR A 1 249 ? 23.281 19.960 -24.046 1.00 31.48 249 THR A C 1
ATOM 1937 O O . THR A 1 249 ? 23.778 21.008 -23.660 1.00 31.48 249 THR A O 1
ATOM 1940 N N . GLU A 1 250 ? 22.298 19.373 -23.350 1.00 31.58 250 GLU A N 1
ATOM 1941 C CA . GLU A 1 250 ? 21.601 20.051 -22.231 1.00 31.58 250 GLU A CA 1
ATOM 1942 C C . GLU A 1 250 ? 22.017 19.626 -20.806 1.00 31.58 250 GLU A C 1
ATOM 1944 O O . GLU A 1 250 ? 21.384 20.047 -19.844 1.00 31.58 250 GLU A O 1
ATOM 1949 N N . MET A 1 251 ? 23.082 18.837 -20.618 1.00 33.34 251 MET A N 1
ATOM 1950 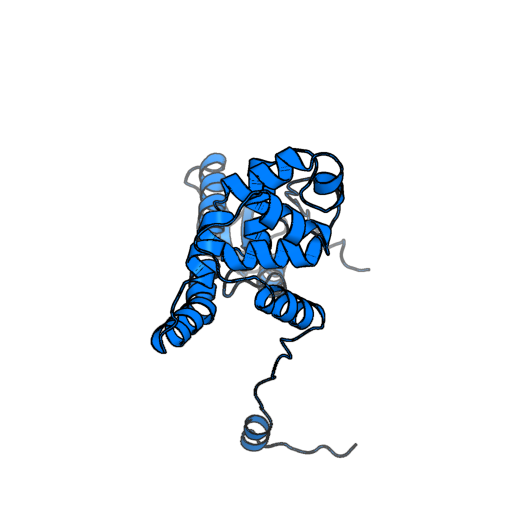C CA . MET A 1 251 ? 23.561 18.457 -19.267 1.00 33.34 251 MET A CA 1
ATOM 1951 C C . MET A 1 251 ? 25.018 18.843 -18.984 1.00 33.34 251 MET A C 1
ATOM 1953 O O . MET A 1 251 ? 25.712 18.173 -18.227 1.00 33.34 251 MET A O 1
ATOM 1957 N N . ALA A 1 252 ? 25.479 19.940 -19.583 1.00 34.38 252 ALA A N 1
ATOM 1958 C CA . ALA A 1 252 ? 26.726 20.593 -19.200 1.00 34.38 252 ALA A CA 1
ATOM 1959 C C . ALA A 1 252 ? 26.431 21.925 -18.494 1.00 34.38 252 ALA A C 1
ATOM 1961 O O . ALA A 1 252 ? 26.804 22.965 -19.017 1.00 34.38 252 ALA A O 1
ATOM 1962 N N . HIS A 1 253 ? 25.730 21.883 -17.353 1.00 32.66 253 HIS A N 1
ATOM 1963 C CA . HIS A 1 253 ? 25.733 22.902 -16.292 1.00 32.66 253 HIS A CA 1
ATOM 1964 C C . HIS A 1 253 ? 25.204 22.317 -14.980 1.00 32.66 253 HIS A C 1
ATOM 1966 O O . HIS A 1 253 ? 24.188 21.588 -15.029 1.00 32.66 253 HIS A O 1
#

Organism: NCBI:txid1138170

Mean predicted aligned error: 15.22 Å

Radius of gyration: 24.79 Å; Cα contacts (8 Å, |Δi|>4): 270; chains: 1; bounding box: 69×44×60 Å